Protein AF-A0A3S0ZCV1-F1 (afdb_monomer)

InterPro domains:
  IPR001873 Epithelial sodium channel [PF00858] (162-225)
  IPR001873 Epithelial sodium channel [PR01078] (172-192)
  IPR001873 Epithelial sodium channel [PR01078] (192-206)
  IPR001873 Epithelial sodium channel [PR01078] (206-222)
  IPR001873 Epithelial sodium channel [PTHR11690] (141-230)

pLDDT: mean 82.26, std 10.27, range [42.94, 93.31]

Nearest PDB structures (foldseek):
  6zvs-assembly1_A  TM=5.094E-01  e=7.496E+00  Nostoc punctiforme
  4gnk-assembly3_E  TM=3.387E-01  e=4.598E+00  Homo sapiens

Secondary structure (DSSP, 8-state):
-HHHHHHHHHHHHHHIIIIIHHHHHHHHHHHHHHHHH--S-HHHHHHHHTSHHHHHHHHHHHHHHHHHHHHHHHHHHHHHHHHHHHHHHHHHHHH-HHHHHHHHHTT-GGGSS-HHHHHHHHHHHHHHHHHHT-GGGTTTTHHHHHHHHHHHHHHHHHHHHHHT---HHHHHHH--------SSS------PPPSS-HHHHHHHHHHHHHHHH---HHHHHHHHHHHHHHHHHHHHSPPPP---------

Organism: Elysia chlorotica (NCBI:txid188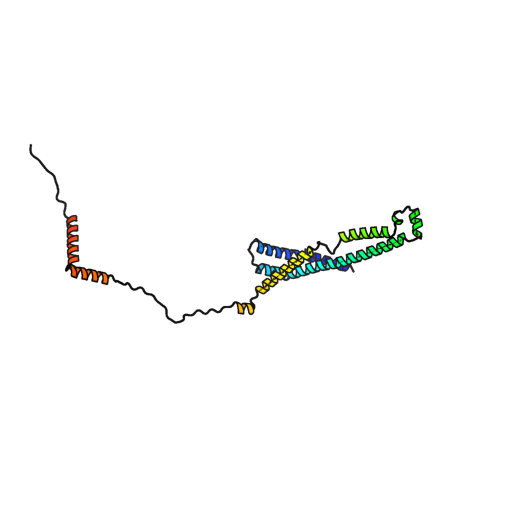477)

Mean predicted aligned error: 16.56 Å

Structure (mmCIF, N/CA/C/O backbone):
data_AF-A0A3S0ZCV1-F1
#
_entry.id   AF-A0A3S0ZCV1-F1
#
loop_
_atom_site.group_PDB
_atom_site.id
_atom_site.type_symbol
_atom_site.label_atom_id
_atom_site.label_alt_id
_atom_site.label_comp_id
_atom_site.label_asym_id
_atom_site.label_entity_id
_atom_site.label_seq_id
_atom_site.pdbx_PDB_ins_code
_atom_site.Cartn_x
_atom_site.Cartn_y
_atom_site.Cartn_z
_atom_site.occupancy
_atom_site.B_iso_or_equiv
_atom_site.auth_seq_id
_atom_site.auth_comp_id
_atom_site.auth_asym_id
_atom_site.auth_atom_id
_atom_site.pdbx_PDB_model_num
ATOM 1 N N . MET A 1 1 ? 14.080 -17.240 -28.396 1.00 43.06 1 MET A N 1
ATOM 2 C CA . MET A 1 1 ? 14.069 -16.995 -26.937 1.00 43.06 1 MET A CA 1
ATOM 3 C C . MET A 1 1 ? 13.115 -15.856 -26.588 1.00 43.06 1 MET A C 1
ATOM 5 O O . MET A 1 1 ? 12.139 -16.128 -25.907 1.00 43.06 1 MET A O 1
ATOM 9 N N . ILE A 1 2 ? 13.302 -14.657 -27.158 1.00 46.12 2 ILE A N 1
ATOM 10 C CA . ILE A 1 2 ? 12.447 -13.469 -26.936 1.00 46.12 2 ILE A CA 1
ATOM 11 C C . ILE A 1 2 ? 10.935 -13.736 -27.130 1.00 46.12 2 ILE A C 1
ATOM 13 O O . ILE A 1 2 ? 10.139 -13.318 -26.294 1.00 46.12 2 ILE A O 1
ATOM 17 N N . SER A 1 3 ? 10.517 -14.475 -28.171 1.00 48.34 3 SER A N 1
ATOM 18 C CA . SER A 1 3 ? 9.088 -14.769 -28.412 1.00 48.34 3 SER A CA 1
ATOM 19 C C . SER A 1 3 ? 8.429 -15.556 -27.273 1.00 48.34 3 SER A C 1
ATOM 21 O O . SER A 1 3 ? 7.394 -15.139 -26.768 1.00 48.34 3 SER A O 1
ATOM 23 N N . LEU A 1 4 ? 9.084 -16.623 -26.797 1.00 46.09 4 LEU A N 1
ATOM 24 C CA . LEU A 1 4 ? 8.593 -17.480 -25.708 1.00 46.09 4 LEU A CA 1
ATOM 25 C C . LEU A 1 4 ? 8.398 -16.711 -24.388 1.00 46.09 4 LEU A C 1
ATOM 27 O O . LEU A 1 4 ? 7.639 -17.128 -23.519 1.00 46.09 4 LEU A O 1
ATOM 31 N N . GLN A 1 5 ? 9.116 -15.597 -24.229 1.00 58.00 5 GLN A N 1
ATOM 32 C CA . GLN A 1 5 ? 9.001 -14.706 -23.080 1.00 58.00 5 GLN A CA 1
ATOM 33 C C . GLN A 1 5 ? 7.902 -13.655 -23.289 1.00 58.00 5 GLN A C 1
ATOM 35 O O . GLN A 1 5 ? 7.235 -13.282 -22.325 1.00 58.00 5 GLN A O 1
ATOM 40 N N . ALA A 1 6 ? 7.665 -13.168 -24.510 1.00 65.19 6 ALA A N 1
ATOM 41 C CA . ALA A 1 6 ? 6.553 -12.252 -24.788 1.00 65.19 6 ALA A CA 1
ATOM 42 C C . ALA A 1 6 ? 5.197 -12.873 -24.400 1.00 65.19 6 ALA A C 1
ATOM 44 O O . ALA A 1 6 ? 4.382 -12.208 -23.758 1.00 65.19 6 ALA A O 1
ATOM 45 N N . ASP A 1 7 ? 5.012 -14.165 -24.682 1.00 73.75 7 ASP A N 1
ATOM 46 C CA . ASP A 1 7 ? 3.797 -14.913 -24.346 1.00 73.75 7 ASP A CA 1
ATOM 47 C C . ASP A 1 7 ? 3.512 -14.949 -22.832 1.00 73.75 7 ASP A C 1
ATOM 49 O O . ASP A 1 7 ? 2.360 -14.793 -22.422 1.00 73.75 7 ASP A O 1
ATOM 53 N N . SER A 1 8 ? 4.540 -15.077 -21.978 1.00 75.62 8 SER A N 1
ATOM 54 C CA . SER A 1 8 ? 4.346 -15.095 -20.517 1.00 75.62 8 SER A CA 1
ATOM 55 C C . SER A 1 8 ? 3.863 -13.745 -19.980 1.00 75.62 8 SER A C 1
ATOM 57 O O . SER A 1 8 ? 2.947 -13.693 -19.164 1.00 75.62 8 SER A O 1
ATOM 59 N N . LEU A 1 9 ? 4.415 -12.644 -20.495 1.00 77.56 9 LEU A N 1
ATOM 60 C CA . LEU A 1 9 ? 4.058 -11.285 -20.078 1.00 77.56 9 LEU A CA 1
ATOM 61 C C . LEU A 1 9 ? 2.654 -10.904 -20.577 1.00 77.56 9 LEU A C 1
ATOM 63 O O . LEU A 1 9 ? 1.894 -10.248 -19.866 1.00 77.56 9 LEU A O 1
ATOM 67 N N . MET A 1 10 ? 2.267 -11.382 -21.763 1.00 80.25 10 MET A N 1
ATOM 68 C CA . MET A 1 10 ? 0.901 -11.252 -22.281 1.00 80.25 10 MET A CA 1
ATOM 69 C C . MET A 1 10 ? -0.109 -12.082 -21.469 1.00 80.25 10 MET A C 1
ATOM 71 O O . MET A 1 10 ? -1.228 -11.618 -21.239 1.00 80.25 10 MET A O 1
ATOM 75 N N . ALA A 1 11 ? 0.280 -13.265 -20.980 1.00 83.12 11 ALA A N 1
ATOM 76 C CA . ALA A 1 11 ? -0.544 -14.062 -20.072 1.00 83.12 11 ALA A CA 1
ATOM 77 C C . ALA A 1 11 ? -0.732 -13.371 -18.707 1.00 83.12 11 ALA A C 1
ATOM 79 O O . ALA A 1 11 ? -1.866 -13.254 -18.235 1.00 83.12 11 ALA A O 1
ATOM 80 N N . GLU A 1 12 ? 0.336 -12.836 -18.102 1.00 80.62 12 GLU A N 1
ATOM 81 C CA . GLU A 1 12 ? 0.247 -12.050 -16.862 1.00 80.62 12 GLU A CA 1
ATOM 82 C C . GLU A 1 12 ? -0.629 -10.801 -17.029 1.00 80.62 12 GLU A C 1
ATOM 84 O O . GLU A 1 12 ? -1.512 -10.554 -16.206 1.00 80.62 12 GLU A O 1
ATOM 89 N N . LEU A 1 13 ? -0.465 -10.057 -18.128 1.00 82.19 13 LEU A N 1
ATOM 90 C CA . LEU A 1 13 ? -1.318 -8.913 -18.461 1.00 82.19 13 LEU A CA 1
ATOM 91 C C . LEU A 1 13 ? -2.797 -9.327 -18.595 1.00 82.19 13 LEU A C 1
ATOM 93 O O . LEU A 1 13 ? -3.693 -8.602 -18.153 1.00 82.19 13 LEU A O 1
ATOM 97 N N . GLY A 1 14 ? -3.060 -10.511 -19.159 1.00 82.38 14 GLY A N 1
ATOM 98 C CA . GLY A 1 14 ? -4.388 -11.119 -19.229 1.00 82.38 14 GLY A CA 1
ATOM 99 C C . GLY A 1 14 ? -4.997 -11.388 -17.848 1.00 82.38 14 GLY A C 1
ATOM 100 O O . GLY A 1 14 ? -6.143 -11.005 -17.600 1.00 82.38 14 GLY A O 1
ATOM 101 N N . HIS A 1 15 ? -4.230 -11.983 -16.930 1.00 80.44 15 HIS A N 1
ATOM 102 C CA . HIS A 1 15 ? -4.641 -12.197 -15.535 1.00 80.44 15 HIS A CA 1
ATOM 103 C C . HIS A 1 15 ? -4.868 -10.882 -14.774 1.00 80.44 15 HIS A C 1
ATOM 105 O O . HIS A 1 15 ? -5.847 -10.755 -14.032 1.00 80.44 15 HIS A O 1
ATOM 111 N N . ILE A 1 16 ? -4.012 -9.878 -14.991 1.00 81.00 16 ILE A N 1
ATOM 112 C CA . ILE A 1 16 ? -4.150 -8.556 -14.366 1.00 81.00 16 ILE A CA 1
ATOM 113 C C . ILE A 1 16 ? -5.454 -7.879 -14.807 1.00 81.00 16 ILE A C 1
ATOM 115 O O . ILE A 1 16 ? -6.218 -7.368 -13.984 1.00 81.00 16 ILE A O 1
ATOM 119 N N . LYS A 1 17 ? -5.746 -7.930 -16.111 1.00 79.94 17 LYS A N 1
ATOM 120 C CA . LYS A 1 17 ? -6.951 -7.337 -16.701 1.00 79.94 17 LYS A CA 1
ATOM 121 C C . LYS A 1 17 ? -8.243 -8.048 -16.284 1.00 79.94 17 LYS A C 1
ATOM 123 O O . LYS A 1 17 ? -9.265 -7.381 -16.147 1.00 79.94 17 LYS A O 1
ATOM 128 N N . SER A 1 18 ? -8.226 -9.373 -16.126 1.00 76.19 18 SER A N 1
ATOM 129 C CA . SER A 1 18 ? -9.443 -10.167 -15.893 1.00 76.19 18 SER A CA 1
ATOM 130 C C . SER A 1 18 ? -9.877 -10.264 -14.428 1.00 76.19 18 SER A C 1
ATOM 132 O O . SER A 1 18 ? -11.062 -10.487 -14.184 1.00 76.19 18 SER A O 1
ATOM 134 N N . GLY A 1 19 ? -8.966 -10.082 -13.462 1.00 73.19 19 GLY A N 1
ATOM 135 C CA . GLY A 1 19 ? -9.285 -10.268 -12.039 1.00 73.19 19 GLY A CA 1
ATOM 136 C C . GLY A 1 19 ? -8.618 -9.296 -11.064 1.00 73.19 19 GLY A C 1
ATOM 137 O O . GLY A 1 19 ? -9.302 -8.746 -10.199 1.00 73.19 19 GLY A O 1
ATOM 138 N N . THR A 1 20 ? -7.309 -9.051 -11.182 1.00 76.56 20 THR A N 1
ATOM 139 C CA . THR A 1 20 ? -6.555 -8.389 -10.095 1.00 76.56 20 THR A CA 1
ATOM 140 C C . THR A 1 20 ? -6.960 -6.923 -9.892 1.00 76.56 20 THR A C 1
ATOM 142 O O . THR A 1 20 ? -7.177 -6.484 -8.760 1.00 76.56 20 THR A O 1
ATOM 145 N N . LEU A 1 21 ? -7.165 -6.176 -10.983 1.00 78.88 21 LEU A N 1
ATOM 146 C CA . LEU A 1 21 ? -7.637 -4.788 -10.927 1.00 78.88 21 LEU A CA 1
ATOM 147 C C . LEU A 1 21 ? -9.042 -4.672 -10.316 1.00 78.88 21 LEU A C 1
ATOM 149 O O . LEU A 1 21 ? -9.322 -3.707 -9.605 1.00 78.88 21 LEU A O 1
ATOM 153 N N . GLY A 1 22 ? -9.910 -5.663 -10.547 1.00 83.50 22 GLY A N 1
ATOM 154 C CA . GLY A 1 22 ? -11.248 -5.718 -9.954 1.00 83.50 22 GLY A CA 1
ATOM 155 C C . GLY A 1 22 ? -11.200 -5.894 -8.436 1.00 83.50 22 GLY A C 1
ATOM 156 O O . GLY A 1 22 ? -11.877 -5.163 -7.713 1.00 83.50 22 GLY A O 1
ATOM 157 N N . ALA A 1 23 ? -10.345 -6.799 -7.952 1.00 82.25 23 ALA A N 1
ATOM 158 C CA . ALA A 1 23 ? -10.158 -7.043 -6.524 1.00 82.25 23 ALA A CA 1
ATOM 159 C C . ALA A 1 23 ? -9.611 -5.796 -5.797 1.00 82.25 23 ALA A C 1
ATOM 161 O O . ALA A 1 23 ? -10.188 -5.364 -4.796 1.00 82.25 23 ALA A O 1
ATOM 162 N N . ILE A 1 24 ? -8.574 -5.142 -6.345 1.00 83.31 24 ILE A N 1
ATOM 163 C CA . ILE A 1 24 ? -8.043 -3.887 -5.779 1.00 83.31 24 ILE A CA 1
ATOM 164 C C . ILE A 1 24 ? -9.106 -2.779 -5.790 1.00 83.31 24 ILE A C 1
ATOM 166 O O . ILE A 1 24 ? -9.285 -2.093 -4.784 1.00 83.31 24 ILE A O 1
ATOM 170 N N . ALA A 1 25 ? -9.841 -2.598 -6.893 1.00 85.75 25 ALA A N 1
ATOM 171 C CA . ALA A 1 25 ? -10.887 -1.577 -6.978 1.00 85.75 25 ALA A CA 1
ATOM 172 C C . ALA A 1 25 ? -11.998 -1.797 -5.934 1.00 85.75 25 ALA A C 1
ATOM 174 O O . ALA A 1 25 ? -12.485 -0.837 -5.329 1.00 85.75 25 ALA A O 1
ATOM 175 N N . GLN A 1 26 ? -12.363 -3.056 -5.674 1.00 85.62 26 GLN A N 1
ATOM 176 C CA . GLN A 1 26 ? -13.344 -3.412 -4.653 1.00 85.62 26 GLN A CA 1
ATOM 177 C C . GLN A 1 26 ? -12.823 -3.100 -3.240 1.00 85.62 26 GLN A C 1
ATOM 179 O O . GLN A 1 26 ? -13.529 -2.436 -2.476 1.00 85.62 26 GLN A O 1
ATOM 184 N N . ALA A 1 27 ? -11.575 -3.459 -2.920 1.00 84.12 27 ALA A N 1
ATOM 185 C CA . ALA A 1 27 ? -10.933 -3.117 -1.648 1.00 84.12 27 ALA A CA 1
ATOM 186 C C . ALA A 1 27 ? -10.841 -1.588 -1.439 1.00 84.12 27 ALA A C 1
ATOM 188 O O . ALA A 1 27 ? -11.288 -1.064 -0.414 1.00 84.12 27 ALA A O 1
ATOM 189 N N . LEU A 1 28 ? -10.381 -0.838 -2.447 1.00 85.12 28 LEU A N 1
ATOM 190 C CA . LEU A 1 28 ? -10.334 0.631 -2.420 1.00 85.12 28 LEU A CA 1
ATOM 191 C C . LEU A 1 28 ? -11.720 1.264 -2.215 1.00 85.12 28 LEU A C 1
ATOM 193 O O . LEU A 1 28 ? -11.839 2.271 -1.513 1.00 85.12 28 LEU A O 1
ATOM 197 N N . SER A 1 29 ? -12.786 0.671 -2.766 1.00 87.12 29 SER A N 1
ATOM 198 C CA . SER A 1 29 ? -14.154 1.149 -2.530 1.00 87.12 29 SER A CA 1
ATOM 199 C C . SER A 1 29 ? -14.558 1.048 -1.051 1.00 87.12 29 SER A C 1
ATOM 201 O O . SER A 1 29 ? -15.195 1.961 -0.524 1.00 87.12 29 SER A O 1
ATOM 203 N N . LEU A 1 30 ? -14.129 -0.006 -0.349 1.00 84.50 30 LEU A N 1
ATOM 204 C CA . LEU A 1 30 ? -14.393 -0.205 1.078 1.00 84.50 30 LEU A CA 1
ATOM 205 C C . LEU A 1 30 ? -13.563 0.749 1.943 1.00 84.50 30 LEU A C 1
ATOM 207 O O . LEU A 1 30 ? -14.114 1.369 2.854 1.00 84.50 30 LEU A O 1
ATOM 211 N N . ALA A 1 31 ? -12.286 0.959 1.608 1.00 84.69 31 ALA A N 1
ATOM 212 C CA . ALA A 1 31 ? -11.456 1.981 2.252 1.00 84.69 31 ALA A CA 1
ATOM 213 C C . ALA A 1 31 ? -12.062 3.387 2.101 1.00 84.69 31 ALA A C 1
ATOM 215 O O . ALA A 1 31 ? -12.143 4.141 3.070 1.00 84.69 31 ALA A O 1
ATOM 216 N N . ARG A 1 32 ? -12.580 3.728 0.913 1.00 87.12 32 ARG A N 1
ATOM 217 C CA . ARG A 1 32 ? -13.276 5.002 0.681 1.00 87.12 32 ARG A CA 1
ATOM 218 C C . ARG A 1 32 ? -14.542 5.129 1.537 1.00 87.12 32 ARG A C 1
ATOM 220 O O . ARG A 1 32 ? -14.794 6.190 2.101 1.00 87.12 32 ARG A O 1
ATOM 227 N N . ARG A 1 33 ? -15.334 4.061 1.675 1.00 85.88 33 ARG A N 1
ATOM 228 C CA . ARG A 1 33 ? -16.527 4.054 2.543 1.00 85.88 33 ARG A CA 1
ATOM 229 C C . ARG A 1 33 ? -16.169 4.216 4.023 1.00 85.88 33 ARG A C 1
ATOM 231 O O . ARG A 1 33 ? -16.866 4.935 4.731 1.00 85.88 33 ARG A O 1
ATOM 238 N N . PHE A 1 34 ? -15.073 3.613 4.480 1.00 85.38 34 PHE A N 1
ATOM 239 C CA . PHE A 1 34 ? -14.533 3.846 5.821 1.00 85.38 34 PHE A CA 1
ATOM 240 C C . PHE A 1 34 ? -14.156 5.321 6.033 1.00 85.38 34 PHE A C 1
ATOM 242 O O . PHE A 1 34 ? -14.691 5.953 6.940 1.00 85.38 34 PHE A O 1
ATOM 249 N N . LEU A 1 35 ? -13.324 5.888 5.151 1.00 84.75 35 LEU A N 1
ATOM 250 C CA . LEU A 1 35 ? -12.803 7.256 5.286 1.00 84.75 35 LEU A CA 1
ATOM 251 C C . LEU A 1 35 ? -13.874 8.355 5.182 1.00 84.75 35 LEU A C 1
ATOM 253 O O . LEU A 1 35 ? -13.775 9.357 5.881 1.00 84.75 35 LEU A O 1
ATOM 257 N N . PHE A 1 36 ? -14.874 8.193 4.307 1.00 86.81 36 PHE A N 1
ATOM 258 C CA . PHE A 1 36 ? -15.817 9.273 3.970 1.00 86.81 36 PHE A CA 1
ATOM 259 C C . PHE A 1 36 ? -17.260 9.056 4.444 1.00 86.81 36 PHE A C 1
ATOM 261 O O . PHE A 1 36 ? -18.043 10.000 4.398 1.00 86.81 36 PHE A O 1
ATOM 268 N N . GLN A 1 37 ? -17.646 7.842 4.854 1.00 81.44 37 GLN A N 1
ATOM 269 C CA . GLN A 1 37 ? -19.030 7.543 5.263 1.00 81.44 37 GLN A CA 1
ATOM 270 C C . GLN A 1 37 ? -19.148 7.040 6.707 1.00 81.44 37 GLN A C 1
ATOM 272 O O . GLN A 1 37 ? -20.259 6.984 7.224 1.00 81.44 37 GLN A O 1
ATOM 277 N N . GLY A 1 38 ? -18.054 6.625 7.358 1.00 79.06 38 GLY A N 1
ATOM 278 C CA . GLY A 1 38 ? -18.071 6.136 8.747 1.00 79.06 38 GLY A CA 1
ATOM 279 C C . GLY A 1 38 ? -18.849 4.828 8.981 1.00 79.06 38 GLY A C 1
ATOM 280 O O . GLY A 1 38 ? -18.912 4.344 10.104 1.00 79.06 38 GLY A O 1
ATOM 281 N N . THR A 1 39 ? -19.425 4.220 7.935 1.00 78.44 39 THR A N 1
ATOM 282 C CA . THR A 1 39 ? -20.286 3.018 8.029 1.00 78.44 39 THR A CA 1
ATOM 283 C C . THR A 1 39 ? -19.541 1.699 8.270 1.00 78.44 39 THR A C 1
ATOM 285 O O . THR A 1 39 ? -20.168 0.645 8.348 1.00 78.44 39 THR A O 1
ATOM 288 N N . LEU A 1 40 ? -18.208 1.727 8.311 1.00 83.88 40 LEU A N 1
ATOM 289 C CA . LEU A 1 40 ? -17.343 0.552 8.427 1.00 83.88 40 LEU A CA 1
ATOM 290 C C . LEU A 1 40 ? -16.332 0.769 9.554 1.00 83.88 40 LEU A C 1
ATOM 292 O O . LEU A 1 40 ? -15.961 1.898 9.857 1.00 83.88 40 LEU A O 1
ATOM 296 N N . SER A 1 41 ? -15.852 -0.321 10.144 1.00 86.19 41 SER A N 1
ATOM 297 C CA . SER A 1 41 ? -14.755 -0.310 11.119 1.00 86.19 41 SER A CA 1
ATOM 298 C C . SER A 1 41 ? -13.394 -0.530 10.445 1.00 86.19 41 SER A C 1
ATOM 300 O O . SER A 1 41 ? -13.315 -1.228 9.430 1.00 86.19 41 SER A O 1
ATOM 302 N N . LYS A 1 42 ? -12.299 -0.021 11.042 1.00 85.25 42 LYS A N 1
ATOM 303 C CA . LYS A 1 42 ? -10.923 -0.286 10.558 1.00 85.25 42 LYS A CA 1
ATOM 304 C C . LYS A 1 42 ? -10.645 -1.794 10.464 1.00 85.25 42 LYS A C 1
ATOM 306 O O . LYS A 1 42 ? -10.021 -2.233 9.507 1.00 85.25 42 LYS A O 1
ATOM 311 N N . ARG A 1 43 ? -11.215 -2.594 11.375 1.00 85.38 43 ARG A N 1
ATOM 312 C CA . ARG A 1 43 ? -11.176 -4.065 11.350 1.00 85.38 43 ARG A CA 1
ATOM 313 C C . ARG A 1 43 ? -11.793 -4.684 10.096 1.00 85.38 43 ARG A C 1
ATOM 315 O O . ARG A 1 43 ? -11.200 -5.588 9.523 1.00 85.38 43 ARG A O 1
ATOM 322 N N . GLN A 1 44 ? -12.960 -4.214 9.654 1.00 86.62 44 GLN A N 1
ATOM 323 C CA . GLN A 1 44 ? -13.586 -4.721 8.424 1.00 86.62 44 GLN A CA 1
ATOM 324 C C . GLN A 1 44 ? -12.764 -4.356 7.183 1.00 86.62 44 GLN A C 1
ATOM 326 O O . GLN A 1 44 ? -12.637 -5.175 6.281 1.00 86.62 44 GLN A O 1
ATOM 331 N N . VAL A 1 45 ? -12.160 -3.162 7.156 1.00 87.75 45 VAL A N 1
ATOM 332 C CA . VAL A 1 45 ? -11.236 -2.770 6.079 1.00 87.75 45 VAL A CA 1
ATOM 333 C C . VAL A 1 45 ? -9.981 -3.646 6.097 1.00 87.75 45 VAL A C 1
ATOM 335 O O . VAL A 1 45 ? -9.625 -4.205 5.065 1.00 87.75 45 VAL A O 1
ATOM 338 N N . ALA A 1 46 ? -9.351 -3.831 7.260 1.00 89.00 46 ALA A N 1
ATOM 339 C CA . ALA A 1 46 ? -8.170 -4.677 7.409 1.00 89.00 46 ALA A CA 1
ATOM 340 C C . ALA A 1 46 ? -8.450 -6.133 7.006 1.00 89.00 46 ALA A C 1
ATOM 342 O O . ALA A 1 46 ? -7.652 -6.732 6.292 1.00 89.00 46 ALA A O 1
ATOM 343 N N . ALA A 1 47 ? -9.599 -6.692 7.396 1.00 88.69 47 ALA A N 1
ATOM 344 C CA . ALA A 1 47 ? -9.996 -8.046 7.017 1.00 88.69 47 ALA A CA 1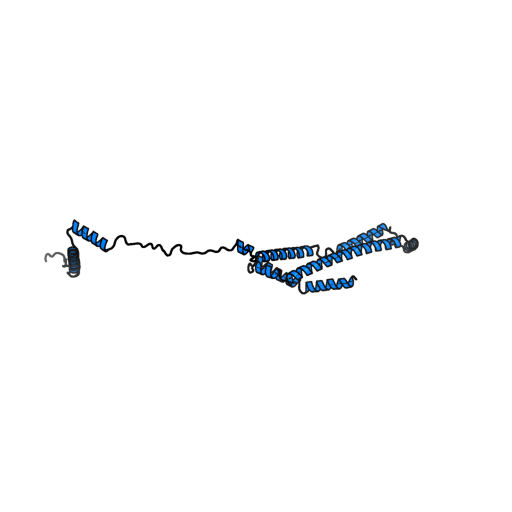
ATOM 345 C C . ALA A 1 47 ? -10.117 -8.232 5.495 1.00 88.69 47 ALA A C 1
ATOM 347 O O . ALA A 1 47 ? -9.732 -9.283 4.994 1.00 88.69 47 ALA A O 1
ATOM 348 N N . GLU A 1 48 ? -10.607 -7.224 4.767 1.00 87.69 48 GLU A N 1
ATOM 349 C CA . GLU A 1 48 ? -10.760 -7.273 3.306 1.00 87.69 48 GLU A CA 1
ATOM 350 C C . GLU A 1 48 ? -9.442 -6.998 2.564 1.00 87.69 48 GLU A C 1
ATOM 352 O O . GLU A 1 48 ? -9.133 -7.683 1.593 1.00 87.69 48 GLU A O 1
ATOM 357 N N . PHE A 1 49 ? -8.615 -6.059 3.035 1.00 87.06 49 PHE A N 1
ATOM 358 C CA . PHE A 1 49 ? -7.291 -5.810 2.443 1.00 87.06 49 PHE A CA 1
ATOM 359 C C . PHE A 1 49 ? -6.313 -6.971 2.659 1.00 87.06 49 PHE A C 1
ATOM 361 O O . PHE A 1 49 ? -5.496 -7.247 1.788 1.00 87.06 49 PHE A O 1
ATOM 368 N N . LEU A 1 50 ? -6.414 -7.680 3.786 1.00 89.25 50 LEU A N 1
ATOM 369 C CA . LEU A 1 50 ? -5.557 -8.824 4.117 1.00 89.25 50 LEU A CA 1
ATOM 370 C C . LEU A 1 50 ? -6.086 -10.165 3.592 1.00 89.25 50 LEU A C 1
ATOM 372 O O . LEU A 1 50 ? -5.657 -11.221 4.065 1.00 89.25 50 LEU A O 1
ATOM 376 N N . ARG A 1 51 ? -7.022 -10.153 2.638 1.00 89.62 51 ARG A N 1
ATOM 377 C CA . ARG A 1 51 ? -7.434 -11.376 1.948 1.00 89.62 51 ARG A CA 1
ATOM 378 C C . ARG A 1 51 ? -6.317 -11.888 1.046 1.00 89.62 51 ARG A C 1
ATOM 380 O O . ARG A 1 51 ? -5.648 -11.125 0.348 1.00 89.62 51 ARG A O 1
ATOM 387 N N . ASP A 1 52 ? -6.190 -13.208 1.002 1.00 87.62 52 ASP A N 1
ATOM 388 C CA . ASP A 1 52 ? -5.256 -13.946 0.152 1.00 87.62 52 ASP A CA 1
ATOM 389 C C . ASP A 1 52 ? -5.223 -13.471 -1.307 1.00 87.62 52 ASP A C 1
ATOM 391 O O . ASP A 1 52 ? -4.155 -13.428 -1.913 1.00 87.62 52 ASP A O 1
ATOM 395 N N . ASP A 1 53 ? -6.379 -13.144 -1.888 1.00 84.88 53 ASP A N 1
ATOM 396 C CA . ASP A 1 53 ? -6.502 -12.714 -3.281 1.00 84.88 53 ASP A CA 1
ATOM 397 C C . ASP A 1 53 ? -5.964 -11.297 -3.518 1.00 84.88 53 ASP A C 1
ATOM 399 O O . ASP A 1 53 ? -5.333 -11.068 -4.551 1.00 84.88 53 ASP A O 1
ATOM 403 N N . ILE A 1 54 ? -6.123 -10.380 -2.556 1.00 85.25 54 ILE A N 1
ATOM 404 C CA . ILE A 1 54 ? -5.530 -9.032 -2.585 1.00 85.25 54 ILE A CA 1
ATOM 405 C C . ILE A 1 54 ? -4.010 -9.097 -2.403 1.00 85.25 54 ILE A C 1
ATOM 407 O O . ILE A 1 54 ? -3.274 -8.479 -3.175 1.00 85.25 54 ILE A O 1
ATOM 411 N N . VAL A 1 55 ? -3.522 -9.891 -1.444 1.00 87.00 55 VAL A N 1
ATOM 412 C CA . VAL A 1 55 ? -2.078 -10.050 -1.194 1.00 87.00 55 VAL A CA 1
ATOM 413 C C . VAL A 1 55 ? -1.382 -10.701 -2.398 1.00 87.00 55 VAL A C 1
ATOM 415 O O . VAL A 1 55 ? -0.372 -10.188 -2.880 1.00 87.00 55 VAL A O 1
ATOM 418 N N . LYS A 1 56 ? -1.957 -11.776 -2.960 1.00 86.81 56 LYS A N 1
ATOM 419 C CA . LYS A 1 56 ? -1.457 -12.405 -4.200 1.00 86.81 56 LYS A CA 1
ATOM 420 C C . LYS A 1 56 ? -1.479 -11.422 -5.371 1.00 86.81 56 LYS A C 1
ATOM 422 O O . LYS A 1 56 ? -0.494 -11.319 -6.093 1.00 86.81 56 LYS A O 1
ATOM 427 N N . THR A 1 57 ? -2.559 -10.655 -5.515 1.00 84.31 57 THR A N 1
ATOM 428 C CA . THR A 1 57 ? -2.709 -9.604 -6.532 1.00 84.31 57 THR A CA 1
ATOM 429 C C . THR A 1 57 ? -1.610 -8.540 -6.452 1.00 84.31 57 THR A C 1
ATOM 431 O O . THR A 1 57 ? -1.035 -8.191 -7.485 1.00 84.31 57 THR A O 1
ATOM 434 N N . GLN A 1 58 ? -1.286 -8.042 -5.253 1.00 86.88 58 GLN A N 1
ATOM 435 C CA . GLN A 1 58 ? -0.205 -7.072 -5.057 1.00 86.88 58 GLN A CA 1
ATOM 436 C C . GLN A 1 58 ? 1.152 -7.661 -5.470 1.00 86.88 58 GLN A C 1
ATOM 438 O O . GLN A 1 58 ? 1.903 -7.004 -6.197 1.00 86.88 58 GLN A O 1
ATOM 443 N N . GLY A 1 59 ? 1.421 -8.917 -5.097 1.00 86.62 59 GLY A N 1
ATOM 444 C CA . GLY A 1 59 ? 2.624 -9.645 -5.501 1.00 86.62 59 GLY A CA 1
ATOM 445 C C . GLY A 1 59 ? 2.728 -9.830 -7.018 1.00 86.62 59 GLY A C 1
ATOM 446 O O . GLY A 1 59 ? 3.748 -9.477 -7.607 1.00 86.62 59 GLY A O 1
ATOM 447 N N . THR A 1 60 ? 1.665 -10.308 -7.675 1.00 86.12 60 THR A N 1
ATOM 448 C CA . THR A 1 60 ? 1.608 -10.461 -9.141 1.00 86.12 60 THR A CA 1
ATOM 449 C C . THR A 1 60 ? 1.854 -9.134 -9.855 1.00 86.12 60 THR A C 1
ATOM 451 O O . THR A 1 60 ? 2.652 -9.083 -10.785 1.00 86.12 60 THR A O 1
ATOM 454 N N . LEU A 1 61 ? 1.227 -8.043 -9.405 1.00 86.50 61 LEU A N 1
ATOM 455 C CA . LEU A 1 61 ? 1.393 -6.731 -10.030 1.00 86.50 61 LEU A CA 1
ATOM 456 C C . LEU A 1 61 ? 2.822 -6.184 -9.868 1.00 86.50 61 LEU A C 1
ATOM 458 O O . LEU A 1 61 ? 3.390 -5.637 -10.814 1.00 86.50 61 LEU A O 1
ATOM 462 N N . LYS A 1 62 ? 3.421 -6.360 -8.683 1.00 87.06 62 LYS A N 1
ATOM 463 C CA . LYS A 1 62 ? 4.814 -5.982 -8.407 1.00 87.06 62 LYS A CA 1
ATOM 464 C C . LYS A 1 62 ? 5.796 -6.784 -9.265 1.00 87.06 62 LYS A C 1
ATOM 466 O O . LYS A 1 62 ? 6.722 -6.198 -9.825 1.00 87.06 62 LYS A O 1
ATOM 471 N N . ASN A 1 63 ? 5.573 -8.091 -9.400 1.00 87.44 63 ASN A N 1
ATOM 472 C CA . ASN A 1 63 ? 6.394 -8.974 -10.228 1.00 87.44 63 ASN A CA 1
ATOM 473 C C . ASN A 1 63 ? 6.299 -8.598 -11.710 1.00 87.44 63 ASN A C 1
ATOM 475 O O . ASN A 1 63 ? 7.337 -8.378 -12.328 1.00 87.44 63 ASN A O 1
ATOM 479 N N . PHE A 1 64 ? 5.085 -8.404 -12.233 1.00 87.19 64 PHE A N 1
ATOM 480 C CA . PHE A 1 64 ? 4.839 -7.971 -13.610 1.00 87.19 64 PHE A CA 1
ATOM 481 C C . PHE A 1 64 ? 5.604 -6.684 -13.956 1.00 87.19 64 PHE A C 1
ATOM 483 O O . PHE A 1 64 ? 6.378 -6.652 -14.913 1.00 87.19 64 PHE A O 1
ATOM 490 N N . PHE A 1 65 ? 5.462 -5.620 -13.153 1.00 85.69 65 PHE A N 1
ATOM 491 C CA . PHE A 1 65 ? 6.181 -4.364 -13.408 1.00 85.69 65 PHE A CA 1
ATOM 492 C C . PHE A 1 65 ? 7.700 -4.497 -13.250 1.00 85.69 65 PHE A C 1
ATOM 494 O O . PHE A 1 65 ? 8.453 -3.806 -13.937 1.00 85.69 65 PHE A O 1
ATOM 501 N N . ASN A 1 66 ? 8.170 -5.380 -12.366 1.00 86.69 66 ASN A N 1
ATOM 502 C CA . ASN A 1 66 ? 9.592 -5.675 -12.254 1.00 86.69 66 ASN A CA 1
ATOM 503 C C . ASN A 1 66 ? 10.121 -6.398 -13.499 1.00 86.69 66 ASN A C 1
ATOM 505 O O . ASN A 1 66 ? 11.137 -5.988 -14.052 1.00 86.69 66 ASN A O 1
ATOM 509 N N . GLU A 1 67 ? 9.408 -7.412 -13.986 1.00 85.94 67 GLU A N 1
ATOM 510 C CA . GLU A 1 67 ? 9.783 -8.172 -15.175 1.00 85.94 67 GLU A CA 1
ATOM 511 C C . GLU A 1 67 ? 9.737 -7.314 -16.449 1.00 85.94 67 GLU A C 1
ATOM 513 O O . GLU A 1 67 ? 10.683 -7.346 -17.240 1.00 85.94 67 GLU A O 1
ATOM 518 N N . VAL A 1 68 ? 8.711 -6.469 -16.610 1.00 85.94 68 VAL A N 1
ATOM 519 C CA . VAL A 1 68 ? 8.651 -5.431 -17.655 1.00 85.94 68 VAL A CA 1
ATOM 520 C C . VAL A 1 68 ? 9.911 -4.560 -17.632 1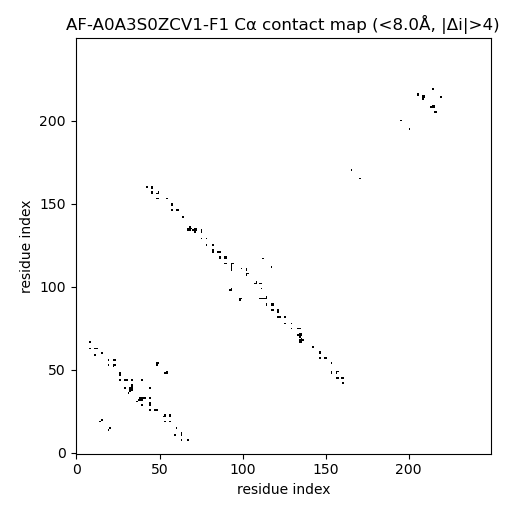.00 85.94 68 VAL A C 1
ATOM 522 O O . VAL A 1 68 ? 10.530 -4.355 -18.676 1.00 85.94 68 VAL A O 1
ATOM 525 N N . ARG A 1 69 ? 10.340 -4.093 -16.451 1.00 85.69 69 ARG A N 1
ATOM 526 C CA . ARG A 1 69 ? 11.533 -3.245 -16.306 1.00 85.69 69 ARG A CA 1
ATOM 527 C C . ARG A 1 69 ? 12.821 -4.000 -16.626 1.00 85.69 69 ARG A C 1
ATOM 529 O O . ARG A 1 69 ? 13.631 -3.490 -17.394 1.00 85.69 69 ARG A O 1
ATOM 536 N N . THR A 1 70 ? 13.005 -5.211 -16.098 1.00 86.94 70 THR A N 1
ATOM 537 C CA . THR A 1 70 ? 14.171 -6.068 -16.383 1.00 86.94 70 THR A CA 1
ATOM 538 C C . THR A 1 70 ? 14.298 -6.365 -17.877 1.00 86.94 70 THR A C 1
ATOM 540 O O . THR A 1 70 ? 15.387 -6.257 -18.435 1.00 86.94 70 THR A O 1
ATOM 543 N N . ARG A 1 71 ? 13.187 -6.663 -18.557 1.00 84.25 71 ARG A N 1
ATOM 544 C CA . ARG A 1 71 ? 13.159 -6.842 -20.016 1.00 84.25 71 ARG A CA 1
ATOM 545 C C . ARG A 1 71 ? 13.415 -5.531 -20.759 1.00 84.25 71 ARG A C 1
ATOM 547 O O . ARG A 1 71 ? 14.110 -5.538 -21.767 1.00 84.25 71 ARG A O 1
ATOM 554 N N . GLY A 1 72 ? 12.915 -4.409 -20.243 1.00 86.38 72 GLY A N 1
ATOM 555 C CA . GLY A 1 72 ? 13.204 -3.077 -20.768 1.00 86.38 72 GLY A CA 1
ATOM 556 C C . GLY A 1 72 ? 14.690 -2.716 -20.722 1.00 86.38 72 GLY A C 1
ATOM 557 O O . GLY A 1 72 ? 15.173 -2.077 -21.650 1.00 86.38 72 GLY A O 1
ATOM 558 N N . HIS A 1 73 ? 15.432 -3.170 -19.705 1.00 86.56 73 HIS A N 1
ATOM 559 C CA . HIS A 1 73 ? 16.897 -3.076 -19.696 1.00 86.56 73 HIS A CA 1
ATOM 560 C C . HIS A 1 73 ? 17.526 -3.908 -20.820 1.00 86.56 73 HIS A C 1
ATOM 562 O O . HIS A 1 73 ? 18.277 -3.350 -21.609 1.00 86.56 73 HIS A O 1
ATOM 568 N N . ALA A 1 74 ? 17.152 -5.184 -20.966 1.00 86.12 74 ALA A N 1
ATOM 569 C CA . ALA A 1 74 ? 17.688 -6.033 -22.033 1.00 86.12 74 ALA A CA 1
ATOM 570 C C . ALA A 1 74 ? 17.442 -5.445 -23.439 1.00 86.12 74 ALA A C 1
ATOM 572 O O . ALA A 1 74 ? 18.373 -5.333 -24.225 1.00 86.12 74 ALA A O 1
ATOM 573 N N . VAL A 1 75 ? 16.223 -4.971 -23.729 1.00 85.94 75 VAL A N 1
ATOM 574 C CA . VAL A 1 75 ? 15.899 -4.319 -25.016 1.00 85.94 75 VAL A CA 1
ATOM 575 C C . VAL A 1 75 ? 16.687 -3.018 -25.216 1.00 85.94 75 VAL A C 1
ATOM 577 O O . VAL A 1 75 ? 17.095 -2.711 -26.334 1.00 85.94 75 VAL A O 1
ATOM 580 N N . TYR A 1 76 ? 16.915 -2.245 -24.150 1.00 87.19 76 TYR A N 1
ATOM 581 C CA . TYR A 1 76 ? 17.714 -1.019 -24.206 1.00 87.19 76 TYR A CA 1
ATOM 582 C C . TYR A 1 76 ? 19.193 -1.313 -24.513 1.00 87.19 76 TYR A C 1
ATOM 584 O O . TYR A 1 76 ? 19.800 -0.603 -25.318 1.00 87.19 76 TYR A O 1
ATOM 592 N N . ASP A 1 77 ? 19.749 -2.366 -23.912 1.00 87.94 77 ASP A N 1
ATOM 593 C CA . ASP A 1 77 ? 21.137 -2.794 -24.098 1.00 87.94 77 ASP A CA 1
ATOM 594 C C . ASP A 1 77 ? 21.345 -3.444 -25.484 1.00 87.94 77 ASP A C 1
ATOM 596 O O . ASP A 1 77 ? 22.323 -3.138 -26.169 1.00 87.94 77 ASP A O 1
ATOM 600 N N . ASP A 1 78 ? 20.389 -4.251 -25.959 1.00 87.81 78 ASP A N 1
ATOM 601 C CA . ASP A 1 78 ? 20.359 -4.779 -27.332 1.00 87.81 78 ASP A CA 1
ATOM 602 C C . ASP A 1 78 ? 20.325 -3.635 -28.366 1.00 87.81 78 ASP A C 1
ATOM 604 O O . ASP A 1 78 ? 21.015 -3.684 -29.386 1.00 87.81 78 ASP A O 1
ATOM 608 N N . TRP A 1 79 ? 19.574 -2.557 -28.099 1.00 86.38 79 TRP A N 1
ATOM 609 C CA . TRP A 1 79 ? 19.521 -1.389 -28.988 1.00 86.38 79 TRP A CA 1
ATOM 610 C C . TRP A 1 79 ? 20.858 -0.638 -29.065 1.00 86.38 79 TRP A C 1
ATOM 612 O O . TRP A 1 79 ? 21.184 -0.085 -30.114 1.00 86.38 79 TRP A O 1
ATOM 622 N N . ILE A 1 80 ? 21.652 -0.627 -27.987 1.00 89.00 80 ILE A N 1
ATOM 623 C CA . ILE A 1 80 ? 23.021 -0.083 -28.007 1.00 89.00 80 ILE A CA 1
ATOM 624 C C . ILE A 1 80 ? 23.927 -0.950 -28.890 1.00 89.00 80 ILE A C 1
ATOM 626 O O . ILE A 1 80 ? 24.662 -0.412 -29.713 1.00 89.00 80 ILE A O 1
ATOM 630 N N . GLN A 1 81 ? 23.831 -2.279 -28.799 1.00 91.00 81 GLN A N 1
ATOM 631 C CA . GLN A 1 81 ? 24.606 -3.175 -29.670 1.00 91.00 81 GLN A CA 1
ATOM 632 C C . GLN A 1 81 ? 24.233 -2.997 -31.151 1.00 91.00 81 GLN A C 1
ATOM 634 O O . GLN A 1 81 ? 25.106 -3.012 -32.018 1.00 91.00 81 GLN A O 1
ATOM 639 N N . VAL A 1 82 ? 22.949 -2.771 -31.456 1.00 89.94 82 VAL A N 1
ATOM 640 C CA . VAL A 1 82 ? 22.487 -2.443 -32.817 1.00 89.94 82 VAL A CA 1
ATOM 641 C C . VAL A 1 82 ? 23.001 -1.073 -33.280 1.00 89.94 82 VAL A C 1
ATOM 643 O O . VAL A 1 82 ? 23.397 -0.946 -34.436 1.00 89.94 82 VAL A O 1
ATOM 646 N N . GLU A 1 83 ? 23.042 -0.063 -32.403 1.00 91.88 83 GLU A N 1
ATOM 647 C CA . GLU A 1 83 ? 23.637 1.257 -32.677 1.00 91.88 83 GLU A CA 1
ATOM 648 C C . GLU A 1 83 ? 25.130 1.125 -33.038 1.00 91.88 83 GLU A C 1
ATOM 650 O O . GLU A 1 83 ? 25.562 1.636 -34.072 1.00 91.88 83 GLU A O 1
ATOM 655 N N . GLU A 1 84 ? 25.907 0.376 -32.251 1.00 92.31 84 GLU A N 1
ATOM 656 C CA . GLU A 1 84 ? 27.333 0.120 -32.504 1.00 92.31 84 GLU A CA 1
ATOM 657 C C . GLU A 1 84 ? 27.571 -0.681 -33.793 1.00 92.31 84 GLU A C 1
ATOM 659 O O . GLU A 1 84 ? 28.408 -0.296 -34.615 1.00 92.31 84 GLU A O 1
ATOM 664 N N . ALA A 1 85 ? 26.803 -1.752 -34.020 1.00 93.31 85 ALA A N 1
ATOM 665 C CA . ALA A 1 85 ? 26.903 -2.569 -35.228 1.00 93.31 85 ALA A CA 1
ATOM 666 C C . ALA A 1 85 ? 26.521 -1.784 -36.494 1.00 93.31 85 ALA A C 1
ATOM 668 O O . ALA A 1 85 ? 27.195 -1.900 -37.519 1.00 93.31 85 ALA A O 1
ATOM 669 N N . ALA A 1 86 ? 25.479 -0.948 -36.430 1.00 91.88 86 ALA A N 1
ATOM 670 C CA . ALA A 1 86 ? 25.094 -0.079 -37.536 1.00 91.88 86 ALA A CA 1
ATOM 671 C C . ALA A 1 86 ? 26.208 0.921 -37.870 1.00 91.88 86 ALA A C 1
ATOM 673 O O . ALA A 1 86 ? 26.546 1.078 -39.042 1.00 91.88 86 ALA A O 1
ATOM 674 N N . ILE A 1 87 ? 26.815 1.554 -36.860 1.00 92.88 87 ILE A N 1
ATOM 675 C CA . ILE A 1 87 ? 27.957 2.457 -37.058 1.00 92.88 87 ILE A CA 1
ATOM 676 C C . ILE A 1 87 ? 29.115 1.715 -37.729 1.00 92.88 87 ILE A C 1
ATOM 678 O O . ILE A 1 87 ? 29.616 2.203 -38.735 1.00 92.88 87 ILE A O 1
ATOM 682 N N . ALA A 1 88 ? 29.492 0.529 -37.243 1.00 92.31 88 ALA A N 1
ATOM 683 C CA . ALA A 1 88 ? 30.574 -0.258 -37.835 1.00 92.31 88 ALA A CA 1
ATOM 684 C C . ALA A 1 88 ? 30.316 -0.593 -39.318 1.00 92.31 88 ALA A C 1
ATOM 686 O O . ALA A 1 88 ? 31.191 -0.376 -40.155 1.00 92.31 88 ALA A O 1
ATOM 687 N N . ILE A 1 89 ? 29.103 -1.041 -39.664 1.00 90.38 89 ILE A N 1
ATOM 688 C CA . ILE A 1 89 ? 28.709 -1.340 -41.053 1.00 90.38 89 ILE A CA 1
ATOM 689 C C . ILE A 1 89 ? 28.786 -0.084 -41.936 1.00 90.38 89 ILE A C 1
ATOM 691 O O . ILE A 1 89 ? 29.306 -0.148 -43.050 1.00 90.38 89 ILE A O 1
ATOM 695 N N . TRP A 1 90 ? 28.294 1.061 -41.452 1.00 87.88 90 TRP A N 1
ATOM 696 C CA . TRP A 1 90 ? 28.341 2.319 -42.204 1.00 87.88 90 TRP A CA 1
ATOM 697 C C . TRP A 1 90 ? 29.763 2.870 -42.351 1.00 87.88 90 TRP A C 1
ATOM 699 O O . TRP A 1 90 ? 30.093 3.361 -43.426 1.00 87.88 90 TRP A O 1
ATOM 709 N N . THR A 1 91 ? 30.615 2.746 -41.331 1.00 89.31 91 THR A N 1
ATOM 710 C CA . THR A 1 91 ? 32.043 3.083 -41.416 1.00 89.31 91 THR A CA 1
ATOM 711 C C . THR A 1 91 ? 32.734 2.236 -42.483 1.00 89.31 91 THR A C 1
ATOM 713 O O . THR A 1 91 ? 33.329 2.801 -43.395 1.00 89.31 91 THR A O 1
ATOM 716 N N . MET A 1 92 ? 32.565 0.907 -42.458 1.00 86.69 92 MET A N 1
ATOM 717 C CA . MET A 1 92 ? 33.135 0.014 -43.478 1.00 86.69 92 MET A CA 1
ATOM 718 C C . MET A 1 92 ? 32.657 0.371 -44.895 1.00 86.69 92 MET A C 1
ATOM 720 O O . MET A 1 92 ? 33.458 0.403 -45.822 1.00 86.69 92 MET A O 1
ATOM 724 N N . ALA A 1 93 ? 31.369 0.686 -45.071 1.00 84.56 93 ALA A N 1
ATOM 725 C CA . ALA A 1 93 ? 30.815 1.061 -46.374 1.00 84.56 93 ALA A CA 1
ATOM 726 C C . ALA A 1 93 ? 31.315 2.424 -46.900 1.00 84.56 93 ALA A C 1
ATOM 728 O O . ALA A 1 93 ? 31.342 2.632 -48.110 1.00 84.56 93 ALA A O 1
ATOM 729 N N . ILE A 1 94 ? 31.701 3.347 -46.011 1.00 83.12 94 ILE A N 1
ATOM 730 C CA . ILE A 1 94 ? 32.263 4.660 -46.369 1.00 83.12 94 ILE A CA 1
ATOM 731 C C . ILE A 1 94 ? 33.775 4.561 -46.630 1.00 83.12 94 ILE A C 1
ATOM 733 O O . ILE A 1 94 ? 34.280 5.208 -47.544 1.00 83.12 94 ILE A O 1
ATOM 737 N N . GLU A 1 95 ? 34.506 3.755 -45.860 1.00 83.44 95 GLU A N 1
ATOM 738 C CA . GLU A 1 95 ? 35.968 3.625 -45.967 1.00 83.44 95 GLU A CA 1
ATOM 739 C C . GLU A 1 95 ? 36.428 2.707 -47.120 1.00 83.44 95 GLU A C 1
ATOM 741 O O . GLU A 1 95 ? 37.595 2.744 -47.506 1.00 83.44 95 GLU A O 1
ATOM 746 N N . GLU A 1 96 ? 35.525 1.917 -47.710 1.00 83.62 96 GLU A N 1
ATOM 747 C CA . GLU A 1 96 ? 35.811 1.005 -48.825 1.00 83.62 96 GLU A CA 1
ATOM 748 C C . GLU A 1 96 ? 36.225 1.751 -50.115 1.00 83.62 96 GLU A C 1
ATOM 750 O O . GLU A 1 96 ? 35.398 2.288 -50.861 1.00 83.62 96 GLU A O 1
ATOM 755 N N . GLU A 1 97 ? 37.527 1.725 -50.417 1.00 74.38 97 GLU A N 1
ATOM 756 C CA . GLU A 1 97 ? 38.163 2.409 -51.556 1.00 74.38 97 GLU A CA 1
ATOM 757 C C . GLU A 1 97 ? 37.497 2.082 -52.907 1.00 74.38 97 GLU A C 1
ATOM 759 O O . GLU A 1 97 ? 37.285 2.968 -53.742 1.00 74.38 97 GLU A O 1
ATOM 764 N N . ASN A 1 98 ? 37.086 0.825 -53.107 1.00 77.19 98 ASN A N 1
ATOM 765 C CA . ASN A 1 98 ? 36.451 0.372 -54.347 1.00 77.19 98 ASN A CA 1
ATOM 766 C C . ASN A 1 98 ? 35.095 1.054 -54.612 1.00 77.19 98 ASN A C 1
ATOM 768 O O . ASN A 1 98 ? 34.729 1.279 -55.769 1.00 77.19 98 ASN A O 1
ATOM 772 N N . LEU A 1 99 ? 34.350 1.407 -53.559 1.00 76.12 99 LEU A N 1
ATOM 773 C CA . LEU A 1 99 ? 33.013 1.998 -53.668 1.00 76.12 99 LEU A CA 1
ATOM 774 C C . LEU A 1 99 ? 33.046 3.520 -53.872 1.00 76.12 99 LEU A C 1
ATOM 776 O O . LEU A 1 99 ? 32.121 4.074 -54.469 1.00 76.12 99 LEU A O 1
ATOM 780 N N . GLN A 1 100 ? 34.129 4.197 -53.480 1.00 73.25 100 GLN A N 1
ATOM 781 C CA . GLN A 1 100 ? 34.275 5.653 -53.622 1.00 73.25 100 GLN A CA 1
ATOM 782 C C . GLN A 1 100 ? 34.159 6.136 -55.077 1.00 73.25 100 GLN A C 1
ATOM 784 O O . GLN A 1 100 ? 33.479 7.127 -55.361 1.00 73.25 100 GLN A O 1
ATOM 789 N N . THR A 1 101 ? 34.750 5.402 -56.025 1.00 76.00 101 THR A N 1
ATOM 790 C CA . THR A 1 101 ? 34.648 5.725 -57.462 1.00 76.00 101 THR A CA 1
ATOM 791 C C . THR A 1 101 ? 33.207 5.623 -57.980 1.00 76.00 101 THR A C 1
ATOM 793 O O . THR A 1 101 ? 32.758 6.471 -58.754 1.00 76.00 101 THR A O 1
ATOM 796 N N . TYR A 1 102 ? 32.450 4.633 -57.496 1.00 78.25 102 TYR A N 1
ATOM 797 C CA . TYR A 1 102 ? 31.038 4.438 -57.817 1.00 78.25 102 TYR A CA 1
ATOM 798 C C . TYR A 1 102 ? 30.150 5.526 -57.194 1.00 78.25 102 TYR A C 1
ATOM 800 O O . TYR A 1 102 ? 29.303 6.093 -57.886 1.00 78.25 102 TYR A O 1
ATOM 808 N N . TYR A 1 103 ? 30.366 5.883 -55.922 1.00 79.56 103 TYR A N 1
ATOM 809 C CA . TYR A 1 103 ? 29.610 6.946 -55.248 1.00 79.56 103 TYR A CA 1
ATOM 810 C C . TYR A 1 103 ? 29.795 8.313 -55.914 1.00 79.56 103 TYR A C 1
ATOM 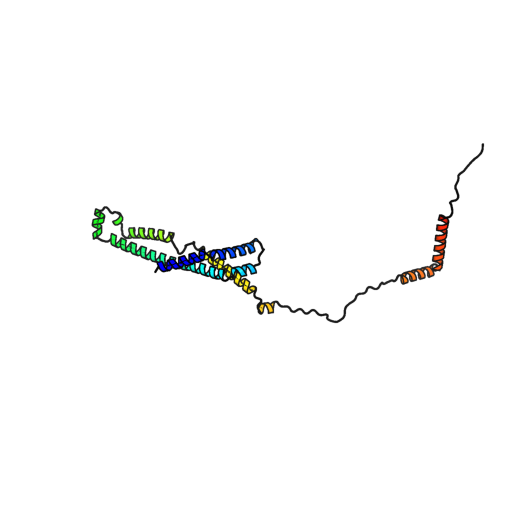812 O O . TYR A 1 103 ? 28.822 9.058 -56.064 1.00 79.56 103 TYR A O 1
ATOM 820 N N . ALA A 1 104 ? 31.015 8.622 -56.369 1.00 77.25 104 ALA A N 1
ATOM 821 C CA . ALA A 1 104 ? 31.294 9.816 -57.160 1.00 77.25 104 ALA A CA 1
ATOM 822 C C . ALA A 1 104 ? 30.559 9.800 -58.514 1.00 77.25 104 ALA A C 1
ATOM 824 O O . ALA A 1 104 ? 29.946 10.800 -58.886 1.00 77.25 104 ALA A O 1
ATOM 825 N N . ALA A 1 105 ? 30.553 8.665 -59.223 1.00 79.56 105 ALA A N 1
ATOM 826 C CA . ALA A 1 105 ? 29.871 8.527 -60.513 1.00 79.56 105 ALA A CA 1
ATOM 827 C C . ALA A 1 105 ? 28.332 8.611 -60.408 1.00 79.56 105 ALA A C 1
ATOM 829 O O . ALA A 1 105 ? 27.682 9.157 -61.296 1.00 79.56 105 ALA A O 1
ATOM 830 N N . MET A 1 106 ? 27.750 8.106 -59.315 1.00 82.06 106 MET A N 1
ATOM 831 C CA . MET A 1 106 ? 26.307 8.159 -59.023 1.00 82.06 106 MET A CA 1
ATOM 832 C C . MET A 1 106 ? 25.846 9.464 -58.346 1.00 82.06 106 MET A C 1
ATOM 834 O O . MET A 1 106 ? 24.665 9.595 -58.023 1.00 82.06 106 MET A O 1
ATOM 838 N N . ASN A 1 107 ? 26.742 10.435 -58.120 1.00 81.25 107 ASN A N 1
ATOM 839 C CA . ASN A 1 107 ? 26.448 11.698 -57.425 1.00 81.25 107 ASN A CA 1
ATOM 840 C C . ASN A 1 107 ? 25.844 11.497 -56.009 1.00 81.25 107 ASN A C 1
ATOM 842 O O . ASN A 1 107 ? 24.992 12.262 -55.551 1.00 81.25 107 ASN A O 1
ATOM 846 N N . MET A 1 108 ? 26.265 10.437 -55.304 1.00 73.62 108 MET A N 1
ATOM 847 C CA . MET A 1 108 ? 25.744 10.055 -53.984 1.00 73.62 108 MET A CA 1
ATOM 848 C C . MET A 1 108 ? 26.445 10.829 -52.861 1.00 73.62 108 MET A C 1
ATOM 850 O O . MET A 1 108 ? 27.208 10.271 -52.076 1.00 73.62 108 MET A O 1
ATOM 854 N N . THR A 1 109 ? 26.147 12.124 -52.745 1.00 70.44 109 THR A N 1
ATOM 855 C CA . THR A 1 109 ? 26.744 13.035 -51.744 1.00 70.44 109 THR A CA 1
ATOM 856 C C . THR A 1 109 ? 26.622 12.551 -50.291 1.00 70.44 109 THR A C 1
ATOM 858 O O . THR A 1 109 ? 27.494 12.822 -49.473 1.00 70.44 109 THR A O 1
ATOM 861 N N . HIS A 1 110 ? 25.586 11.775 -49.958 1.00 64.06 110 HIS A N 1
ATOM 862 C CA . HIS A 1 110 ? 25.392 11.197 -48.622 1.00 64.06 110 HIS A CA 1
ATOM 863 C C . HIS A 1 110 ? 26.329 10.015 -48.292 1.00 64.06 110 HIS A C 1
ATOM 865 O O . HIS A 1 110 ? 26.422 9.641 -47.125 1.00 64.06 110 HIS A O 1
ATOM 871 N N . MET A 1 111 ? 27.007 9.438 -49.292 1.00 66.19 111 MET A N 1
ATOM 872 C CA . MET A 1 111 ? 28.077 8.438 -49.127 1.00 66.19 111 MET A CA 1
ATOM 873 C C . MET A 1 111 ? 29.478 9.077 -49.090 1.00 66.19 111 MET A C 1
ATOM 875 O O . MET A 1 111 ? 30.466 8.391 -48.860 1.00 66.19 111 MET A O 1
ATOM 879 N N . GLN A 1 112 ? 29.566 10.395 -49.307 1.00 63.16 112 GLN A N 1
ATOM 880 C CA . GLN A 1 112 ? 30.804 11.186 -49.248 1.00 63.16 112 GLN A CA 1
ATOM 881 C C . GLN A 1 112 ? 30.973 11.910 -47.895 1.00 63.16 112 GLN A C 1
ATOM 883 O O . GLN A 1 112 ? 31.887 12.716 -47.724 1.00 63.16 112 GLN A O 1
ATOM 888 N N . ALA A 1 113 ? 30.078 11.659 -46.934 1.00 70.19 113 ALA A N 1
ATOM 889 C CA . ALA A 1 113 ? 30.189 12.161 -45.567 1.00 70.19 113 ALA A CA 1
ATOM 890 C C . ALA A 1 113 ? 31.277 11.399 -44.792 1.00 70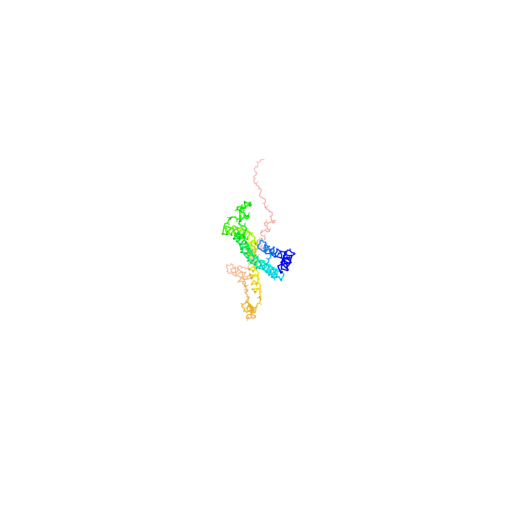.19 113 ALA A C 1
ATOM 892 O O . ALA A 1 113 ? 31.500 10.217 -45.045 1.00 70.19 113 ALA A O 1
ATOM 893 N N . THR A 1 114 ? 31.926 12.041 -43.813 1.00 82.75 114 THR A N 1
ATOM 894 C CA . THR A 1 114 ? 32.927 11.338 -42.992 1.00 82.75 114 THR A CA 1
ATOM 895 C C . THR A 1 114 ? 32.260 10.287 -42.090 1.00 82.75 114 THR A C 1
ATOM 897 O O . THR A 1 114 ? 31.112 10.498 -41.661 1.00 82.75 114 THR A O 1
ATOM 900 N N . PRO A 1 115 ? 32.957 9.185 -41.746 1.00 84.38 115 PRO A N 1
ATOM 901 C CA . PRO A 1 115 ? 32.435 8.165 -40.838 1.00 84.38 115 PRO A CA 1
ATOM 902 C C . PRO A 1 115 ? 31.929 8.742 -39.509 1.00 84.38 115 PRO A C 1
ATOM 904 O O . PRO A 1 115 ? 30.878 8.338 -39.021 1.00 84.38 115 PRO A O 1
ATOM 907 N N . GLU A 1 116 ? 32.600 9.754 -38.950 1.00 87.19 116 GLU A N 1
ATOM 908 C CA . GLU A 1 116 ? 32.208 10.408 -37.693 1.00 87.19 116 GLU A CA 1
ATOM 909 C C . GLU A 1 116 ? 30.923 11.228 -37.828 1.00 87.19 116 GLU A C 1
ATOM 911 O O . GLU A 1 116 ? 30.155 11.326 -36.867 1.00 87.19 116 GLU A O 1
ATOM 916 N N . SER A 1 117 ? 30.680 11.832 -38.998 1.00 88.00 117 SER A N 1
ATOM 917 C CA . SER A 1 117 ? 29.419 12.523 -39.270 1.00 88.00 117 SER A CA 1
ATOM 918 C C . SER A 1 117 ? 28.280 11.513 -39.337 1.00 88.00 117 SER A C 1
ATOM 920 O O . SER A 1 117 ? 27.286 11.665 -38.632 1.00 88.00 117 SER A O 1
ATOM 922 N N . LYS A 1 118 ? 28.459 10.432 -40.108 1.00 87.31 118 LYS A N 1
ATOM 923 C CA . LYS A 1 118 ? 27.433 9.394 -40.253 1.00 87.31 118 LYS A CA 1
ATOM 924 C C . LYS A 1 118 ? 27.151 8.682 -38.930 1.00 87.31 118 LYS A C 1
ATOM 926 O O . LYS A 1 118 ? 25.993 8.444 -38.593 1.00 87.31 118 LYS A O 1
ATOM 931 N N . ALA A 1 119 ? 28.195 8.397 -38.153 1.00 90.19 119 ALA A N 1
ATOM 932 C CA . ALA A 1 119 ? 28.071 7.825 -36.823 1.00 90.19 119 ALA A CA 1
ATOM 933 C C . ALA A 1 119 ? 27.259 8.735 -35.893 1.00 90.19 119 ALA A C 1
ATOM 935 O O . ALA A 1 119 ? 26.387 8.245 -35.182 1.00 90.19 119 ALA A O 1
ATOM 936 N N . ARG A 1 120 ? 27.496 10.054 -35.916 1.00 91.12 120 ARG A N 1
ATOM 937 C CA . ARG A 1 120 ? 26.741 11.024 -35.107 1.00 91.12 120 ARG A CA 1
ATOM 938 C C . ARG A 1 120 ? 25.247 10.993 -35.427 1.00 91.12 120 ARG A C 1
ATOM 940 O O . ARG A 1 120 ? 24.457 10.881 -34.494 1.00 91.12 120 ARG A O 1
ATOM 947 N N . ASP A 1 121 ? 24.887 11.017 -36.710 1.00 90.56 121 ASP A N 1
ATOM 948 C CA . ASP A 1 121 ? 23.490 10.963 -37.159 1.00 90.56 121 ASP A CA 1
ATOM 949 C C . ASP A 1 121 ? 22.797 9.676 -36.675 1.00 90.56 121 ASP A C 1
ATOM 951 O O . ASP A 1 121 ? 21.672 9.715 -36.175 1.00 90.56 121 ASP A O 1
ATOM 955 N N . ILE A 1 122 ? 23.493 8.532 -36.772 1.00 90.31 122 ILE A N 1
ATOM 956 C CA . ILE A 1 122 ? 22.998 7.232 -36.292 1.00 90.31 122 ILE A CA 1
ATOM 957 C C . ILE A 1 122 ? 22.788 7.262 -34.776 1.00 90.31 122 ILE A C 1
ATOM 959 O O . ILE A 1 122 ? 21.704 6.908 -34.319 1.00 90.31 122 ILE A O 1
ATOM 963 N N . ARG A 1 123 ? 23.773 7.728 -33.990 1.00 92.75 123 ARG A N 1
ATOM 964 C CA . ARG A 1 123 ? 23.639 7.829 -32.524 1.00 92.75 123 ARG A CA 1
ATOM 965 C C . ARG A 1 123 ? 22.494 8.745 -32.117 1.00 92.75 123 ARG A C 1
ATOM 967 O O . ARG A 1 123 ? 21.759 8.425 -31.190 1.00 92.75 123 ARG A O 1
ATOM 974 N N . GLU A 1 124 ? 22.330 9.882 -32.788 1.00 92.81 124 GLU A N 1
ATOM 975 C CA . GLU A 1 124 ? 21.270 10.837 -32.472 1.00 92.81 124 GLU A CA 1
ATOM 976 C C . GLU A 1 124 ? 19.881 10.257 -32.771 1.00 92.81 124 GLU A C 1
ATOM 978 O O . GLU A 1 124 ? 19.011 10.285 -31.898 1.00 92.81 124 GLU A O 1
ATOM 983 N N . TRP A 1 125 ? 19.692 9.631 -33.936 1.00 89.44 125 TRP A N 1
ATOM 984 C CA . TRP A 1 125 ? 18.440 8.954 -34.280 1.00 89.44 125 TRP A CA 1
ATOM 985 C C . TRP A 1 125 ? 18.145 7.744 -33.375 1.00 89.44 125 TRP A C 1
ATOM 987 O O . TRP A 1 125 ? 17.021 7.604 -32.879 1.00 89.44 125 TRP A O 1
ATOM 997 N N . CYS A 1 126 ? 19.145 6.895 -33.105 1.00 88.88 126 CYS A N 1
ATOM 998 C CA . CYS A 1 126 ? 19.018 5.750 -32.202 1.00 88.88 126 CYS A CA 1
ATOM 999 C C . CYS A 1 126 ? 18.655 6.203 -30.786 1.00 88.88 126 CYS A C 1
ATOM 1001 O O . CYS A 1 126 ? 17.748 5.631 -30.186 1.00 88.88 126 CYS A O 1
ATOM 1003 N N . ARG A 1 127 ? 19.304 7.255 -30.273 1.00 90.00 127 ARG A N 1
ATOM 1004 C CA . ARG A 1 127 ? 19.021 7.833 -28.956 1.00 90.00 127 ARG A CA 1
ATOM 1005 C C . ARG A 1 127 ? 17.613 8.408 -28.871 1.00 90.00 127 ARG A C 1
ATOM 1007 O O . ARG A 1 127 ? 16.889 8.042 -27.955 1.00 90.00 127 ARG A O 1
ATOM 1014 N N . GLN A 1 128 ? 17.203 9.249 -29.823 1.00 89.75 128 GLN A N 1
ATOM 1015 C CA . GLN A 1 128 ? 15.847 9.812 -29.841 1.00 89.75 128 GLN A CA 1
ATOM 1016 C C . GLN A 1 128 ? 14.784 8.704 -29.890 1.00 89.75 128 GLN A C 1
ATOM 1018 O O . GLN A 1 128 ? 13.826 8.737 -29.120 1.00 89.75 128 GLN A O 1
ATOM 1023 N N . SER A 1 129 ? 14.983 7.692 -30.739 1.00 86.56 129 SER A N 1
ATOM 1024 C CA . SER A 1 129 ? 14.054 6.565 -30.879 1.00 86.56 129 SER A CA 1
ATOM 1025 C C . SER A 1 129 ? 13.983 5.709 -29.609 1.00 86.56 129 SER A C 1
ATOM 1027 O O . SER A 1 129 ? 12.889 5.367 -29.163 1.00 86.56 129 SER A O 1
ATOM 1029 N N . ARG A 1 130 ? 15.133 5.400 -28.997 1.00 85.44 130 ARG A N 1
ATOM 1030 C CA . ARG A 1 130 ? 15.247 4.601 -27.767 1.00 85.44 130 ARG A CA 1
ATOM 1031 C C . ARG A 1 130 ? 14.667 5.324 -26.552 1.00 85.44 130 ARG A C 1
ATOM 1033 O O . ARG A 1 130 ? 13.918 4.717 -25.793 1.00 85.44 130 ARG A O 1
ATOM 1040 N N . ASP A 1 131 ? 14.962 6.612 -26.392 1.00 84.56 131 ASP A N 1
ATOM 1041 C CA . ASP A 1 131 ? 14.507 7.410 -25.249 1.00 84.56 131 ASP A CA 1
ATOM 1042 C C . ASP A 1 131 ? 12.983 7.676 -25.313 1.00 84.56 131 ASP A C 1
ATOM 1044 O O . ASP A 1 131 ? 12.330 7.761 -24.273 1.00 84.56 131 ASP A O 1
ATOM 1048 N N . GLN A 1 132 ? 12.385 7.736 -26.514 1.00 82.25 132 GLN A N 1
ATOM 1049 C CA . GLN A 1 132 ? 10.924 7.822 -26.700 1.00 82.25 132 GLN A CA 1
ATOM 1050 C C . GLN A 1 132 ? 10.172 6.522 -26.365 1.00 82.25 132 GLN A C 1
ATOM 1052 O O . GLN A 1 132 ? 9.000 6.580 -25.995 1.00 82.25 132 GLN A O 1
ATOM 1057 N N . HIS A 1 133 ? 10.824 5.362 -26.483 1.00 80.00 133 HIS A N 1
ATOM 1058 C CA . HIS A 1 133 ? 10.206 4.038 -26.319 1.00 80.00 133 HIS A CA 1
ATOM 1059 C C . HIS A 1 133 ? 10.794 3.257 -25.126 1.00 80.00 133 HIS A C 1
ATOM 1061 O O . HIS A 1 133 ? 10.796 2.026 -25.117 1.00 80.00 133 HIS A O 1
ATOM 1067 N N . ASP A 1 134 ? 11.301 3.965 -24.109 1.00 81.50 134 ASP A N 1
ATOM 1068 C CA . ASP A 1 134 ? 12.003 3.364 -22.971 1.00 81.50 134 ASP A CA 1
ATOM 1069 C C . ASP A 1 134 ? 11.071 2.544 -22.055 1.00 81.50 134 ASP A C 1
ATOM 1071 O O . ASP A 1 134 ? 10.437 3.047 -21.119 1.00 81.50 134 ASP A O 1
ATOM 1075 N N . LEU A 1 135 ? 11.061 1.228 -22.281 1.00 79.69 135 LEU A N 1
ATOM 1076 C CA . LEU A 1 135 ? 10.320 0.242 -21.491 1.00 79.69 135 LEU A CA 1
ATOM 1077 C C . LEU A 1 135 ? 10.746 0.167 -20.013 1.00 79.69 135 LEU A C 1
ATOM 1079 O O . LEU A 1 135 ? 10.042 -0.437 -19.208 1.00 79.69 135 LEU A O 1
ATOM 1083 N N . ARG A 1 136 ? 11.851 0.796 -19.596 1.00 80.25 136 ARG A N 1
ATOM 1084 C CA . ARG A 1 136 ? 12.208 0.900 -18.167 1.00 80.25 136 ARG A CA 1
ATOM 1085 C C . ARG A 1 136 ? 11.322 1.912 -17.431 1.00 80.25 136 ARG A C 1
ATOM 1087 O O . ARG A 1 136 ? 11.260 1.889 -16.201 1.00 80.25 136 ARG A O 1
ATOM 1094 N N . ARG A 1 137 ? 10.628 2.792 -18.168 1.00 75.94 137 ARG A N 1
ATOM 1095 C CA . ARG A 1 137 ? 9.780 3.880 -17.650 1.00 75.94 137 ARG A CA 1
ATOM 1096 C C . ARG A 1 137 ? 8.349 3.847 -18.210 1.00 75.94 137 ARG A C 1
ATOM 1098 O O . ARG A 1 137 ? 7.749 4.910 -18.339 1.00 75.94 137 ARG A O 1
ATOM 1105 N N . VAL A 1 138 ? 7.777 2.660 -18.469 1.00 68.69 138 VAL A N 1
ATOM 1106 C CA . VAL A 1 138 ? 6.430 2.468 -19.076 1.00 68.69 138 VAL A CA 1
ATOM 1107 C C . VAL A 1 138 ? 5.347 3.396 -18.512 1.00 68.69 138 VAL A C 1
ATOM 1109 O O . VAL A 1 138 ? 4.529 3.909 -19.268 1.00 68.69 138 VAL A O 1
ATOM 1112 N N . VAL A 1 139 ? 5.340 3.628 -17.194 1.00 69.69 139 VAL A N 1
ATOM 1113 C CA . VAL A 1 139 ? 4.386 4.534 -16.525 1.00 69.69 139 VAL A CA 1
ATOM 1114 C C . VAL A 1 139 ? 5.101 5.650 -15.749 1.00 69.69 139 VAL A C 1
ATOM 1116 O O . VAL A 1 139 ? 4.594 6.150 -14.752 1.00 69.69 139 VAL A O 1
ATOM 1119 N N . ASN A 1 140 ? 6.312 6.032 -16.165 1.00 76.88 140 ASN A N 1
ATOM 1120 C CA . ASN A 1 140 ? 7.146 7.057 -15.525 1.00 76.88 140 ASN A CA 1
ATOM 1121 C C . ASN A 1 140 ? 7.226 6.935 -13.983 1.00 76.88 140 ASN A C 1
ATOM 1123 O O . ASN A 1 140 ? 7.068 7.920 -13.262 1.00 76.88 140 ASN A O 1
ATOM 1127 N N . ASN A 1 141 ? 7.466 5.719 -13.476 1.00 78.62 141 ASN A N 1
ATOM 1128 C CA . ASN A 1 141 ? 7.571 5.401 -12.045 1.00 78.62 141 ASN A CA 1
ATOM 1129 C C . ASN A 1 141 ? 6.251 5.521 -11.242 1.00 78.62 141 ASN A C 1
ATOM 1131 O O . ASN A 1 141 ? 6.270 5.425 -10.014 1.00 78.62 141 ASN A O 1
ATOM 1135 N N . VAL A 1 142 ? 5.099 5.718 -11.897 1.00 82.31 142 VAL A N 1
ATOM 1136 C CA . VAL A 1 142 ? 3.768 5.659 -11.254 1.00 82.31 142 VAL A CA 1
ATOM 1137 C C . VAL A 1 142 ? 3.435 4.226 -10.823 1.00 82.31 142 VAL A C 1
ATOM 1139 O O . VAL A 1 142 ? 2.802 4.024 -9.792 1.00 82.31 142 VAL A O 1
ATOM 1142 N N . ASP A 1 143 ? 3.930 3.227 -11.554 1.00 84.62 143 ASP A N 1
ATOM 1143 C CA . ASP A 1 143 ? 3.870 1.803 -11.212 1.00 84.62 143 ASP A CA 1
ATOM 1144 C C . ASP A 1 143 ? 4.539 1.491 -9.860 1.00 84.62 143 ASP A C 1
ATOM 1146 O O . ASP A 1 143 ? 3.948 0.814 -9.014 1.00 84.62 143 ASP A O 1
ATOM 1150 N N . ALA A 1 144 ? 5.732 2.041 -9.614 1.00 85.00 144 ALA A N 1
ATOM 1151 C CA . ALA A 1 144 ? 6.441 1.902 -8.343 1.00 85.00 144 ALA A CA 1
ATOM 1152 C C . ALA A 1 144 ? 5.748 2.666 -7.202 1.00 85.00 144 ALA A C 1
ATOM 1154 O O . ALA A 1 144 ? 5.635 2.144 -6.097 1.00 85.00 144 ALA A O 1
ATOM 1155 N N . GLN A 1 145 ? 5.236 3.875 -7.466 1.00 88.19 145 GLN A N 1
ATOM 1156 C CA . GLN A 1 145 ? 4.477 4.655 -6.478 1.00 88.19 145 GLN A CA 1
ATOM 1157 C C . GLN A 1 145 ? 3.180 3.945 -6.067 1.00 88.19 145 GLN A C 1
ATOM 1159 O O . GLN A 1 145 ? 2.868 3.865 -4.882 1.00 88.19 145 GLN A O 1
ATOM 1164 N N . PHE A 1 146 ? 2.442 3.390 -7.033 1.00 86.56 146 PHE A N 1
ATOM 1165 C CA . PHE A 1 146 ? 1.201 2.663 -6.780 1.00 86.56 146 PHE A CA 1
ATOM 1166 C C . PHE A 1 146 ? 1.442 1.368 -5.995 1.00 86.56 146 PHE A C 1
ATOM 1168 O O . PHE A 1 146 ? 0.773 1.113 -4.995 1.00 86.56 146 PHE A O 1
ATOM 1175 N N . THR A 1 147 ? 2.410 0.554 -6.430 1.00 87.31 147 THR A N 1
ATOM 1176 C CA . THR A 1 147 ? 2.749 -0.706 -5.747 1.00 87.31 147 THR A CA 1
ATOM 1177 C C . THR A 1 147 ? 3.372 -0.476 -4.368 1.00 87.31 147 THR A C 1
ATOM 1179 O O . THR A 1 147 ? 3.113 -1.271 -3.465 1.00 87.31 147 THR A O 1
ATOM 1182 N N . GLY A 1 148 ? 4.117 0.622 -4.182 1.00 89.88 148 GLY A N 1
ATOM 1183 C CA . GLY A 1 148 ? 4.597 1.100 -2.883 1.00 89.88 148 GLY A CA 1
ATOM 1184 C C . GLY A 1 148 ? 3.448 1.449 -1.940 1.00 89.88 148 GLY A C 1
ATOM 1185 O O . GLY A 1 148 ? 3.289 0.784 -0.925 1.00 89.88 148 GLY A O 1
ATOM 1186 N N . ALA A 1 149 ? 2.568 2.377 -2.331 1.00 90.06 149 ALA A N 1
ATOM 1187 C CA . ALA A 1 149 ? 1.419 2.779 -1.513 1.00 90.06 149 ALA A CA 1
ATOM 1188 C C . ALA A 1 149 ? 0.474 1.607 -1.168 1.00 90.06 149 ALA A C 1
ATOM 1190 O O . ALA A 1 149 ? -0.104 1.567 -0.081 1.00 90.06 149 ALA A O 1
ATOM 1191 N N . LEU A 1 150 ? 0.326 0.630 -2.073 1.00 87.69 150 LEU A N 1
ATOM 1192 C CA . LEU A 1 150 ? -0.424 -0.598 -1.800 1.00 87.69 150 LEU A CA 1
ATOM 1193 C C . LEU A 1 150 ? 0.304 -1.516 -0.799 1.00 87.69 150 LEU A C 1
ATOM 1195 O O . LEU A 1 150 ? -0.363 -2.162 0.004 1.00 87.69 150 LEU A O 1
ATOM 1199 N N . SER A 1 151 ? 1.642 -1.565 -0.820 1.00 91.31 151 SER A N 1
ATOM 1200 C CA . SER A 1 151 ? 2.447 -2.267 0.192 1.00 91.31 151 SER A CA 1
ATOM 1201 C C . SER A 1 151 ? 2.303 -1.602 1.559 1.00 91.31 151 SER A C 1
ATOM 1203 O O . SER A 1 151 ? 1.884 -2.268 2.497 1.00 91.31 151 SER A O 1
ATOM 1205 N N . ASP A 1 152 ? 2.527 -0.286 1.642 1.00 92.25 152 ASP A N 1
ATOM 1206 C CA . ASP A 1 152 ? 2.433 0.487 2.888 1.00 92.25 152 ASP A CA 1
ATOM 1207 C C . ASP A 1 152 ? 1.058 0.303 3.556 1.00 92.25 152 ASP A C 1
ATOM 1209 O O . ASP A 1 152 ? 0.945 0.148 4.774 1.00 92.25 152 ASP A O 1
ATOM 1213 N N . MET A 1 153 ? -0.009 0.258 2.748 1.00 88.31 153 MET A N 1
ATOM 1214 C CA . MET A 1 153 ? -1.361 -0.003 3.232 1.00 88.31 153 MET A CA 1
ATOM 1215 C C . MET A 1 153 ? -1.549 -1.442 3.739 1.00 88.31 153 MET A C 1
ATOM 1217 O O . MET A 1 153 ? -2.210 -1.636 4.759 1.00 88.31 153 MET A O 1
ATOM 1221 N N . LEU A 1 154 ? -0.993 -2.453 3.063 1.00 89.38 154 LEU A N 1
ATOM 1222 C CA . LEU A 1 154 ? -1.037 -3.846 3.528 1.00 89.38 154 LEU A CA 1
ATOM 1223 C C . LEU A 1 154 ? -0.237 -4.039 4.823 1.00 89.38 154 LEU A C 1
ATOM 1225 O O . LEU A 1 154 ? -0.702 -4.743 5.724 1.00 89.38 154 LEU A O 1
ATOM 1229 N N . ASP A 1 155 ? 0.913 -3.381 4.948 1.00 91.56 155 ASP A N 1
ATOM 1230 C CA . ASP A 1 155 ? 1.768 -3.429 6.133 1.00 91.56 155 ASP A CA 1
ATOM 1231 C C . ASP A 1 155 ? 1.077 -2.763 7.341 1.00 91.56 155 ASP A C 1
ATOM 1233 O O . ASP A 1 155 ? 1.011 -3.353 8.422 1.00 91.56 155 ASP A O 1
ATOM 1237 N N . GLU A 1 156 ? 0.436 -1.603 7.151 1.00 90.56 156 GLU A N 1
ATOM 1238 C CA . GLU A 1 156 ? -0.387 -0.934 8.174 1.00 90.56 156 GLU A CA 1
ATOM 1239 C C . GLU A 1 156 ? -1.610 -1.774 8.593 1.00 90.56 156 GLU A C 1
ATOM 1241 O O . GLU A 1 156 ? -1.914 -1.884 9.785 1.00 90.56 156 GLU A O 1
ATOM 1246 N N . MET A 1 157 ? -2.313 -2.416 7.649 1.00 89.69 157 MET A N 1
ATOM 1247 C CA . MET A 1 157 ? -3.423 -3.317 7.998 1.00 89.69 157 MET A CA 1
ATOM 1248 C C . MET A 1 157 ? -2.928 -4.563 8.745 1.00 89.69 157 MET A C 1
ATOM 1250 O O . MET A 1 157 ? -3.599 -5.021 9.673 1.00 89.69 157 MET A O 1
ATOM 1254 N N . THR A 1 158 ? -1.756 -5.096 8.381 1.00 90.94 158 THR A N 1
ATOM 1255 C CA . THR A 1 158 ? -1.124 -6.238 9.064 1.00 90.94 158 THR A CA 1
ATOM 1256 C C . THR A 1 158 ? -0.740 -5.866 10.492 1.00 90.94 158 THR A C 1
ATOM 1258 O O . THR A 1 158 ? -1.120 -6.569 11.426 1.00 90.94 158 THR A O 1
ATOM 1261 N N . SER A 1 159 ? -0.082 -4.718 10.677 1.00 89.62 159 SER A N 1
ATOM 1262 C CA . SER A 1 159 ? 0.238 -4.143 11.988 1.00 89.62 159 SER A CA 1
ATOM 1263 C C . SER A 1 159 ? -1.019 -3.981 12.850 1.00 89.62 159 SER A C 1
ATOM 1265 O O . SER A 1 159 ? -1.077 -4.478 13.975 1.00 89.62 159 SER A O 1
ATOM 1267 N N . PHE A 1 160 ? -2.088 -3.399 12.292 1.00 88.69 160 PHE A N 1
ATOM 1268 C CA . PHE A 1 160 ? -3.371 -3.278 12.984 1.00 88.69 160 PHE A CA 1
ATOM 1269 C C . PHE A 1 160 ? -3.943 -4.643 13.412 1.00 88.69 160 PHE A C 1
ATOM 1271 O O . PHE A 1 160 ? -4.365 -4.798 14.559 1.00 88.69 160 PHE A O 1
ATOM 1278 N N . LYS A 1 161 ? -3.910 -5.656 12.537 1.00 86.62 161 LYS A N 1
ATOM 1279 C CA . LYS A 1 161 ? -4.372 -7.017 12.856 1.00 86.62 161 LYS A CA 1
ATOM 1280 C C . LYS A 1 161 ? -3.549 -7.678 13.968 1.00 86.62 161 LYS A C 1
ATOM 1282 O O . LYS A 1 161 ? -4.116 -8.418 14.767 1.00 86.62 161 LYS A O 1
ATOM 1287 N N . GLU A 1 162 ? -2.247 -7.409 14.050 1.00 85.56 162 GLU A N 1
ATOM 1288 C CA . GLU A 1 162 ? -1.415 -7.853 15.175 1.00 85.56 162 GLU A CA 1
ATOM 1289 C C . GLU A 1 162 ? -1.784 -7.126 16.479 1.00 85.56 162 GLU A C 1
ATOM 1291 O O . GLU A 1 162 ? -1.879 -7.778 17.516 1.00 85.56 162 GLU A O 1
ATOM 1296 N N . THR A 1 163 ? -2.103 -5.823 16.445 1.00 81.50 163 THR A N 1
ATOM 1297 C CA . THR A 1 163 ? -2.583 -5.100 17.645 1.00 81.50 163 THR A CA 1
ATOM 1298 C C . THR A 1 163 ? -3.957 -5.560 18.147 1.00 81.50 163 THR A C 1
ATOM 1300 O O . THR A 1 163 ? -4.266 -5.371 19.320 1.00 81.50 163 THR A O 1
ATOM 1303 N N . GLU A 1 164 ? -4.778 -6.186 17.295 1.00 77.75 164 GLU A N 1
ATOM 1304 C CA . GLU A 1 164 ? -6.065 -6.773 17.696 1.00 77.75 164 GLU A CA 1
ATOM 1305 C C . GLU A 1 164 ? -5.907 -8.147 18.379 1.00 77.75 164 GLU A C 1
ATOM 1307 O O . GLU A 1 164 ? -6.843 -8.639 19.016 1.00 77.75 164 GLU A O 1
ATOM 1312 N N . LYS A 1 165 ? -4.737 -8.798 18.283 1.00 79.75 165 LYS A N 1
ATOM 1313 C CA . LYS A 1 165 ? -4.527 -10.093 18.938 1.00 79.75 165 LYS A CA 1
ATOM 1314 C C . LYS A 1 165 ? -4.496 -9.932 20.455 1.00 79.75 165 LYS A C 1
ATOM 1316 O O . LYS A 1 165 ? -3.589 -9.332 21.028 1.00 79.75 165 LYS A O 1
ATOM 1321 N N . ILE A 1 166 ? -5.453 -10.585 21.108 1.00 73.94 166 ILE A N 1
ATOM 1322 C CA . ILE A 1 166 ? -5.476 -10.793 22.556 1.00 73.94 166 ILE A CA 1
ATOM 1323 C C . ILE A 1 166 ? -4.382 -11.811 22.912 1.00 73.94 166 ILE A C 1
ATOM 1325 O O . ILE A 1 166 ? -4.631 -13.009 23.039 1.00 73.94 166 ILE A O 1
ATOM 1329 N N . ASP A 1 167 ? -3.145 -11.330 23.013 1.00 78.75 167 ASP A N 1
ATOM 1330 C CA . ASP A 1 167 ? -1.988 -12.130 23.410 1.00 78.75 167 ASP A CA 1
ATOM 1331 C C . ASP A 1 167 ? -1.877 -12.249 24.944 1.00 78.75 167 ASP A C 1
ATOM 1333 O O . ASP A 1 167 ? -2.428 -11.443 25.703 1.00 78.75 167 ASP A O 1
ATOM 1337 N N . ALA A 1 168 ? -1.115 -13.235 25.425 1.00 76.44 168 ALA A N 1
ATOM 1338 C CA . ALA A 1 168 ? -0.861 -13.466 26.847 1.00 76.44 168 ALA A CA 1
ATOM 1339 C C . ALA A 1 168 ? -0.305 -12.218 27.559 1.00 76.44 168 ALA A C 1
ATOM 1341 O O . ALA A 1 168 ? -0.602 -11.986 28.734 1.00 76.44 168 ALA A O 1
ATOM 1342 N N . ARG A 1 169 ? 0.456 -11.381 26.841 1.00 79.75 169 ARG A N 1
ATOM 1343 C CA . ARG A 1 169 ? 0.925 -10.085 27.339 1.00 79.75 169 ARG A CA 1
ATOM 1344 C C . ARG A 1 169 ? -0.218 -9.089 27.553 1.00 79.75 169 ARG A C 1
ATOM 1346 O O . ARG A 1 169 ? -0.314 -8.525 28.639 1.00 79.75 169 ARG A O 1
ATOM 1353 N N . PHE A 1 170 ? -1.104 -8.918 26.569 1.00 79.38 170 PHE A N 1
ATOM 1354 C CA . PHE A 1 170 ? -2.269 -8.034 26.686 1.00 79.38 170 PHE A CA 1
ATOM 1355 C C . PHE A 1 170 ? -3.172 -8.465 27.849 1.00 79.38 170 PHE A C 1
ATOM 1357 O O . PHE A 1 170 ? -3.552 -7.634 28.672 1.00 79.38 170 PHE A O 1
ATOM 1364 N N . MET A 1 171 ? -3.439 -9.770 27.965 1.00 79.94 171 MET A N 1
ATOM 1365 C CA . MET A 1 171 ? -4.208 -10.357 29.069 1.00 79.94 171 MET A CA 1
ATOM 1366 C C . MET A 1 171 ? -3.578 -10.041 30.434 1.00 79.94 171 MET A C 1
ATOM 1368 O O . MET A 1 171 ? -4.278 -9.645 31.362 1.00 79.94 171 MET A O 1
ATOM 1372 N N . ARG A 1 172 ? -2.250 -10.171 30.556 1.00 79.62 172 ARG A N 1
ATOM 1373 C CA . ARG A 1 172 ? -1.506 -9.887 31.793 1.00 79.62 172 ARG A CA 1
ATOM 1374 C C . ARG A 1 172 ? -1.476 -8.400 32.161 1.00 79.62 172 ARG A C 1
ATOM 1376 O O . ARG A 1 172 ? -1.452 -8.085 33.346 1.00 79.62 172 ARG A O 1
ATOM 1383 N N . GLU A 1 173 ? -1.422 -7.510 31.174 1.00 83.19 173 GLU A N 1
ATOM 1384 C CA . GLU A 1 173 ? -1.315 -6.061 31.390 1.00 83.19 173 GLU A CA 1
ATOM 1385 C C . GLU A 1 173 ? -2.684 -5.380 31.602 1.00 83.19 173 GLU A C 1
ATOM 1387 O O . GLU A 1 173 ? -2.733 -4.342 32.256 1.00 83.19 173 GLU A O 1
ATOM 1392 N N . ASN A 1 174 ? -3.790 -5.957 31.103 1.00 79.31 174 ASN A N 1
ATOM 1393 C CA . ASN A 1 174 ? -5.104 -5.288 31.065 1.00 79.31 174 ASN A CA 1
ATOM 1394 C C . ASN A 1 174 ? -6.230 -5.975 31.866 1.00 79.31 174 ASN A C 1
ATOM 1396 O O . ASN A 1 174 ? -7.282 -5.363 32.056 1.00 79.31 174 ASN A O 1
ATOM 1400 N N . ILE A 1 175 ? -6.066 -7.216 32.347 1.00 82.94 175 ILE A N 1
ATOM 1401 C CA . ILE A 1 175 ? -7.097 -7.864 33.180 1.00 82.94 175 ILE A CA 1
ATOM 1402 C C . ILE A 1 175 ? -6.974 -7.423 34.641 1.00 82.94 175 ILE A C 1
ATOM 1404 O O . ILE A 1 175 ? -5.982 -7.702 35.312 1.00 82.94 175 ILE A O 1
ATOM 1408 N N . LEU A 1 176 ? -8.051 -6.829 35.160 1.00 86.31 176 LEU A N 1
ATOM 1409 C CA . LEU A 1 176 ? -8.251 -6.566 36.583 1.00 86.31 176 LEU A CA 1
ATOM 1410 C C . LEU A 1 176 ? -9.352 -7.483 37.133 1.00 86.31 176 LEU A C 1
ATOM 1412 O O . LEU A 1 176 ? -10.486 -7.455 36.660 1.00 86.31 176 LEU A O 1
ATOM 1416 N N . HIS A 1 177 ? -9.034 -8.268 38.163 1.00 85.38 177 HIS A N 1
ATOM 1417 C CA . HIS A 1 177 ? -10.012 -9.085 38.883 1.00 85.38 177 HIS A CA 1
ATOM 1418 C C . HIS A 1 177 ? -10.505 -8.324 40.121 1.00 85.38 177 HIS A C 1
ATOM 1420 O O . HIS A 1 177 ? -9.768 -8.171 41.094 1.00 85.38 177 HIS A O 1
ATOM 1426 N N . LEU A 1 178 ? -11.746 -7.833 40.073 1.00 89.94 178 LEU A N 1
ATOM 1427 C CA . LEU A 1 178 ? -12.383 -7.098 41.166 1.00 89.94 178 LEU A CA 1
ATOM 1428 C C . LEU A 1 178 ? -13.416 -7.986 41.870 1.00 89.94 178 LEU A C 1
ATOM 1430 O O . LEU A 1 178 ? -14.449 -8.308 41.290 1.00 89.94 178 LEU A O 1
ATOM 1434 N N . ASN A 1 179 ? -13.165 -8.317 43.137 1.00 86.38 179 ASN A N 1
ATOM 1435 C CA . ASN A 1 179 ? -14.142 -8.970 44.009 1.00 86.38 179 ASN A CA 1
ATOM 1436 C C . ASN A 1 179 ? -14.686 -7.958 45.017 1.00 86.38 179 ASN A C 1
ATOM 1438 O O . ASN A 1 179 ? -13.945 -7.478 45.873 1.00 86.38 179 ASN A O 1
ATOM 1442 N N . VAL A 1 180 ? -15.979 -7.648 44.917 1.00 89.62 180 VAL A N 1
ATOM 1443 C CA . VAL A 1 180 ? -16.696 -6.788 45.868 1.00 89.62 180 VAL A CA 1
ATOM 1444 C C . VAL A 1 180 ? -17.497 -7.675 46.813 1.00 89.62 180 VAL A C 1
ATOM 1446 O O . VAL A 1 180 ? -18.302 -8.491 46.370 1.00 89.62 180 VAL A O 1
ATOM 1449 N N . PHE A 1 181 ? -17.281 -7.516 48.114 1.00 89.69 181 PHE A N 1
ATOM 1450 C CA . PHE A 1 181 ? -17.975 -8.256 49.164 1.00 89.69 181 PHE A CA 1
ATOM 1451 C C . PHE A 1 181 ? -18.248 -7.344 50.360 1.00 89.69 181 PHE A C 1
ATOM 1453 O O . PHE A 1 181 ? -17.496 -6.405 50.628 1.00 89.69 181 PHE A O 1
ATOM 1460 N N . TYR A 1 182 ? -19.332 -7.619 51.083 1.00 86.31 182 TYR A N 1
ATOM 1461 C CA . TYR A 1 182 ? -19.628 -6.933 52.337 1.00 86.31 182 TYR A CA 1
ATOM 1462 C C . TYR A 1 182 ? -18.577 -7.304 53.386 1.00 86.31 182 TYR A C 1
ATOM 1464 O O . TYR A 1 182 ? -18.242 -8.477 53.547 1.00 86.31 182 TYR A O 1
ATOM 1472 N N . LYS A 1 183 ? -18.056 -6.299 54.099 1.00 81.56 183 LYS A N 1
ATOM 1473 C CA . LYS A 1 183 ? -17.059 -6.493 55.163 1.00 81.56 183 LYS A CA 1
ATOM 1474 C C . LYS A 1 183 ? -17.623 -7.327 56.319 1.00 81.56 183 LYS A C 1
ATOM 1476 O O . LYS A 1 183 ? -16.932 -8.184 56.857 1.00 81.56 183 LYS A O 1
ATOM 1481 N N . GLU A 1 184 ? -18.874 -7.059 56.681 1.00 87.12 184 GLU A N 1
ATOM 1482 C CA . GLU A 1 184 ? -19.616 -7.643 57.799 1.00 87.12 184 GLU A CA 1
ATOM 1483 C C . GLU A 1 184 ? -21.088 -7.811 57.378 1.00 87.12 184 GLU A C 1
ATOM 1485 O O . GLU A 1 184 ? -21.562 -7.101 56.489 1.00 87.12 184 GLU A O 1
ATOM 1490 N N . LEU A 1 185 ? -21.833 -8.724 58.016 1.00 82.69 185 LEU A N 1
ATOM 1491 C CA . LEU A 1 185 ? -23.280 -8.904 57.791 1.00 82.69 185 LEU A CA 1
ATOM 1492 C C . LEU A 1 185 ? -24.105 -7.883 58.604 1.00 82.69 185 LEU A C 1
ATOM 1494 O O . LEU A 1 185 ? -25.080 -8.224 59.271 1.00 82.69 185 LEU A O 1
ATOM 1498 N N . SER A 1 186 ? -23.663 -6.629 58.591 1.00 82.12 186 SER A N 1
ATOM 1499 C CA . SER A 1 186 ? -24.257 -5.494 59.291 1.00 82.12 186 SER A CA 1
ATOM 1500 C C . SER A 1 186 ? -24.647 -4.421 58.274 1.00 82.12 186 SER A C 1
ATOM 1502 O O . SER A 1 186 ? -23.984 -4.233 57.254 1.00 82.12 186 SER A O 1
ATOM 1504 N N . TYR A 1 187 ? -25.755 -3.731 58.533 1.00 83.44 187 TYR A N 1
ATOM 1505 C CA . TYR A 1 187 ? -26.224 -2.611 57.723 1.00 83.44 187 TYR A CA 1
ATOM 1506 C C . TYR A 1 187 ? -26.580 -1.449 58.647 1.00 83.44 187 TYR A C 1
ATOM 1508 O O . TYR A 1 187 ? -27.122 -1.653 59.733 1.00 83.44 187 TYR A O 1
ATOM 1516 N N . GLU A 1 188 ? -26.251 -0.231 58.230 1.00 86.69 188 GLU A N 1
ATOM 1517 C CA . GLU A 1 188 ? -26.605 0.974 58.971 1.00 86.69 188 GLU A CA 1
ATOM 1518 C C . GLU A 1 188 ? -28.016 1.415 58.564 1.00 86.69 188 GLU A C 1
ATOM 1520 O O . GLU A 1 188 ? -28.274 1.706 57.396 1.00 86.69 188 GLU A O 1
ATOM 1525 N N . GLN A 1 189 ? -28.942 1.438 59.525 1.00 85.12 189 GLN A N 1
ATOM 1526 C CA . GLN A 1 189 ? -30.317 1.882 59.312 1.00 85.12 189 GLN A CA 1
ATOM 1527 C C . GLN A 1 189 ? -30.584 3.152 60.118 1.00 85.12 189 GLN A C 1
ATOM 1529 O O . GLN A 1 189 ? -30.753 3.108 61.335 1.00 85.12 189 GLN A O 1
ATOM 1534 N N . ILE A 1 190 ? -30.661 4.285 59.424 1.00 88.81 190 ILE A N 1
ATOM 1535 C CA . ILE A 1 190 ? -30.986 5.577 60.031 1.00 88.81 190 ILE A CA 1
ATOM 1536 C C . ILE A 1 190 ? -32.511 5.713 60.087 1.00 88.81 190 ILE A C 1
ATOM 1538 O O . ILE A 1 190 ? -33.164 5.883 59.057 1.00 88.81 190 ILE A O 1
ATOM 1542 N N . THR A 1 191 ? -33.086 5.636 61.288 1.00 85.19 191 THR A N 1
ATOM 1543 C CA . THR A 1 191 ? -34.512 5.893 61.530 1.00 85.19 191 THR A CA 1
ATOM 1544 C C . THR A 1 191 ? -34.694 7.258 62.188 1.00 85.19 191 THR A C 1
ATOM 1546 O O . THR A 1 191 ? -34.060 7.571 63.193 1.00 85.19 191 THR A O 1
ATOM 1549 N N . GLN A 1 192 ? -35.562 8.093 61.616 1.00 79.88 192 GLN A N 1
ATOM 1550 C CA . GLN A 1 192 ? -35.987 9.334 62.261 1.00 79.88 192 GLN A CA 1
ATOM 1551 C C . GLN A 1 192 ? -37.137 9.012 63.216 1.00 79.88 192 GLN A C 1
ATOM 1553 O O . GLN A 1 192 ? -38.127 8.406 62.811 1.00 79.88 192 GLN A O 1
ATOM 1558 N N . GLN A 1 193 ? -36.989 9.400 64.480 1.00 83.31 193 GLN A N 1
ATOM 1559 C CA . GLN A 1 193 ? -38.049 9.329 65.483 1.00 83.31 193 GLN A CA 1
ATOM 1560 C C . GLN A 1 193 ? -38.643 10.727 65.656 1.00 83.31 193 GLN A C 1
ATOM 1562 O O . GLN A 1 193 ? -37.907 11.716 65.688 1.00 83.31 193 GLN A O 1
ATOM 1567 N N . GLU A 1 194 ? -39.968 10.815 65.735 1.00 82.50 194 GLU A N 1
ATOM 1568 C CA . GLU A 1 194 ? -40.660 12.082 65.950 1.00 82.50 194 GLU A CA 1
ATOM 1569 C C . GLU A 1 194 ? -40.343 12.601 67.357 1.00 82.50 194 GLU A C 1
ATOM 1571 O O . GLU A 1 194 ? -40.579 11.923 68.354 1.00 82.50 194 GLU A O 1
ATOM 1576 N N . ALA A 1 195 ? -39.759 13.799 67.441 1.00 81.44 195 ALA A N 1
ATOM 1577 C CA . ALA A 1 195 ? -39.279 14.353 68.707 1.00 81.44 195 ALA A CA 1
ATOM 1578 C C . ALA A 1 195 ? -40.411 14.803 69.650 1.00 81.44 195 ALA A C 1
ATOM 1580 O O . ALA A 1 195 ? -40.147 15.108 70.813 1.00 81.44 195 ALA A O 1
ATOM 1581 N N . TYR A 1 196 ? -41.648 14.894 69.150 1.00 83.81 196 TYR A N 1
ATOM 1582 C CA . TYR A 1 196 ? -42.786 15.409 69.898 1.00 83.81 196 TYR A CA 1
ATOM 1583 C C . TYR A 1 196 ? -44.107 14.846 69.359 1.00 83.81 196 TYR A C 1
ATOM 1585 O O . TYR A 1 196 ? -44.544 15.200 68.269 1.00 83.81 196 TYR A O 1
ATOM 1593 N N . ASP A 1 197 ? -44.728 13.960 70.134 1.00 86.94 197 ASP A N 1
ATOM 1594 C CA . ASP A 1 197 ? -46.005 13.317 69.810 1.00 86.94 197 ASP A CA 1
ATOM 1595 C C . ASP A 1 197 ? -47.190 14.280 70.051 1.00 86.94 197 ASP A C 1
ATOM 1597 O O . ASP A 1 197 ? -47.149 15.145 70.932 1.00 86.94 197 ASP A O 1
ATOM 1601 N N . LEU A 1 198 ? -48.297 14.088 69.331 1.00 88.38 198 LEU A N 1
ATOM 1602 C CA . LEU A 1 198 ? -49.564 14.792 69.556 1.00 88.38 198 LEU A CA 1
ATOM 1603 C C . LEU A 1 198 ? -50.066 14.625 70.997 1.00 88.38 198 LEU A C 1
ATOM 1605 O O . LEU A 1 198 ? -50.642 15.555 71.562 1.00 88.38 198 LEU A O 1
ATOM 1609 N N . PHE A 1 199 ? -49.818 13.471 71.623 1.00 89.25 199 PHE A N 1
ATOM 1610 C CA . PHE A 1 199 ? -50.137 13.270 73.038 1.00 89.25 199 PHE A CA 1
ATOM 1611 C C . PHE A 1 199 ? -49.283 14.146 73.967 1.00 89.25 199 PHE A C 1
ATOM 1613 O O . PHE A 1 199 ? -49.811 14.661 74.951 1.00 89.25 199 PHE A O 1
ATOM 1620 N N . ALA A 1 200 ? -48.005 14.381 73.645 1.00 89.56 200 ALA A N 1
ATOM 1621 C CA . ALA A 1 200 ? -47.156 15.302 74.403 1.00 89.56 200 ALA A CA 1
ATOM 1622 C C . ALA A 1 200 ? -47.656 16.752 74.267 1.00 89.56 200 ALA A C 1
ATOM 1624 O O . ALA A 1 200 ? -47.834 17.431 75.278 1.00 89.56 200 ALA A O 1
ATOM 1625 N N . LEU A 1 201 ? -48.013 17.173 73.044 1.00 90.19 201 LEU A N 1
ATOM 1626 C CA . LEU A 1 201 ? -48.615 18.486 72.775 1.00 90.19 201 LEU A CA 1
ATOM 1627 C C . LEU A 1 201 ? -49.875 18.732 73.615 1.00 90.19 201 LEU A C 1
ATOM 1629 O O . LEU A 1 201 ? -50.024 19.781 74.241 1.00 90.19 201 LEU A O 1
ATOM 1633 N N . LEU A 1 202 ? -50.790 17.761 73.642 1.00 89.06 202 LEU A N 1
ATOM 1634 C CA . LEU A 1 202 ? -52.043 17.878 74.387 1.00 89.06 202 LEU A CA 1
ATOM 1635 C C . LEU A 1 202 ? -51.825 17.857 75.909 1.00 89.06 202 LEU A C 1
ATOM 1637 O O . LEU A 1 202 ? -52.529 18.571 76.625 1.00 89.06 202 LEU A O 1
ATOM 1641 N N . CYS A 1 203 ? -50.839 17.102 76.403 1.00 90.62 203 CYS A N 1
ATOM 1642 C CA . CYS A 1 203 ? -50.449 17.112 77.813 1.00 90.62 203 CYS A CA 1
ATOM 1643 C C . CYS A 1 203 ? -49.889 18.473 78.253 1.00 90.62 203 CYS A C 1
ATOM 1645 O O . CYS A 1 203 ? -50.311 18.983 79.291 1.00 90.62 203 CYS A O 1
ATOM 1647 N N . ASP A 1 204 ? -49.008 19.096 77.467 1.00 91.81 204 ASP A N 1
ATOM 1648 C CA . ASP A 1 204 ? -48.419 20.399 77.808 1.00 91.81 204 ASP A CA 1
ATOM 1649 C C . ASP A 1 204 ? -49.459 21.536 77.744 1.00 91.81 204 ASP A C 1
ATOM 1651 O O . ASP A 1 204 ? -49.500 22.413 78.618 1.00 91.81 204 ASP A O 1
ATOM 1655 N N . ILE A 1 205 ? -50.375 21.495 76.767 1.00 89.56 205 ILE A N 1
ATOM 1656 C CA . ILE A 1 205 ? -51.516 22.424 76.684 1.00 89.56 205 ILE A CA 1
ATOM 1657 C C . ILE A 1 205 ? -52.466 22.226 77.876 1.00 89.56 205 ILE A C 1
ATOM 1659 O O . ILE A 1 205 ? -52.844 23.196 78.533 1.00 89.56 205 ILE A O 1
ATOM 1663 N N . GLY A 1 206 ? -52.834 20.982 78.196 1.00 88.38 206 GLY A N 1
ATOM 1664 C CA . GLY A 1 206 ? -53.716 20.675 79.325 1.00 88.38 206 GLY A CA 1
ATOM 1665 C C . GLY A 1 206 ? -53.103 21.050 80.677 1.00 88.38 206 GLY A C 1
ATOM 1666 O O . GLY A 1 206 ? -53.781 21.633 81.523 1.00 88.38 206 GLY A O 1
ATOM 1667 N N . GLY A 1 207 ? -51.809 20.779 80.864 1.00 89.12 207 GLY A N 1
ATOM 1668 C CA . GLY A 1 207 ? -51.059 21.130 82.068 1.00 89.12 207 GLY A CA 1
ATOM 1669 C C . GLY A 1 207 ? -50.947 22.641 82.272 1.00 89.12 207 GLY A C 1
ATOM 1670 O O . GLY A 1 207 ? -51.209 23.133 83.368 1.00 89.12 207 GLY A O 1
ATOM 1671 N N . SER A 1 208 ? -50.627 23.396 81.217 1.00 91.88 208 SER A N 1
ATOM 1672 C CA . SER A 1 208 ? -50.557 24.862 81.291 1.00 91.88 208 SER A CA 1
ATOM 1673 C C . SER A 1 208 ? -51.935 25.506 81.506 1.00 91.88 208 SER A C 1
ATOM 1675 O O . SER A 1 208 ? -52.075 26.359 82.384 1.00 91.88 208 SER A O 1
ATOM 1677 N N . MET A 1 209 ? -52.976 25.062 80.796 1.00 88.62 209 MET A N 1
ATOM 1678 C CA . MET A 1 209 ? -54.353 25.541 80.985 1.00 88.62 209 MET A CA 1
ATOM 1679 C C . MET A 1 209 ? -54.884 25.249 82.401 1.00 88.62 209 MET A C 1
ATOM 1681 O O . MET A 1 209 ? -55.471 26.130 83.037 1.00 88.62 209 MET A O 1
ATOM 1685 N N . GLY A 1 210 ? -54.621 24.046 82.922 1.00 89.31 210 GLY A N 1
ATOM 1686 C CA . GLY A 1 210 ? -54.978 23.658 84.286 1.00 89.31 210 GLY A CA 1
ATOM 1687 C C . GLY A 1 210 ? -54.231 24.460 85.353 1.00 89.31 210 GLY A C 1
ATOM 1688 O O . GLY A 1 210 ? -54.842 24.877 86.333 1.00 89.31 210 GLY A O 1
ATOM 1689 N N . LEU A 1 211 ? -52.938 24.738 85.149 1.00 88.75 211 LEU A N 1
ATOM 1690 C CA . LEU A 1 211 ? -52.115 25.493 86.098 1.00 88.75 211 LEU A CA 1
ATOM 1691 C C . LEU A 1 211 ? -52.479 26.985 86.161 1.00 88.75 211 LEU A C 1
ATOM 1693 O O . LEU A 1 211 ? -52.546 27.545 87.252 1.00 88.75 211 LEU A O 1
ATOM 1697 N N . PHE A 1 212 ? -52.688 27.637 85.012 1.00 87.38 212 PHE A N 1
ATOM 1698 C CA . PHE A 1 212 ? -52.882 29.093 84.958 1.00 87.38 212 PHE A CA 1
ATOM 1699 C C . PHE A 1 212 ? -54.340 29.543 85.103 1.00 87.38 212 PHE A C 1
ATOM 1701 O O . PHE A 1 212 ? -54.580 30.637 85.610 1.00 87.38 212 PHE A O 1
ATOM 1708 N N . VAL A 1 213 ? -55.307 28.736 84.653 1.00 84.38 213 VAL A N 1
ATOM 1709 C CA . VAL A 1 213 ? -56.736 29.113 84.628 1.00 84.38 213 VAL A CA 1
ATOM 1710 C C . VAL A 1 213 ? -57.575 28.256 85.587 1.00 84.38 213 VAL A C 1
ATOM 1712 O O . VAL A 1 213 ? -58.697 28.627 85.916 1.00 84.38 213 VAL A O 1
ATOM 1715 N N . GLY A 1 214 ? -57.061 27.109 86.050 1.00 85.31 214 GLY A N 1
ATOM 1716 C CA . GLY A 1 214 ? -57.860 26.118 86.786 1.00 85.31 214 GLY A CA 1
ATOM 1717 C C . GLY A 1 214 ? -58.888 25.397 85.903 1.00 85.31 214 GLY A C 1
ATOM 1718 O O . GLY A 1 214 ? -59.806 24.754 86.410 1.00 85.31 214 GLY A O 1
ATOM 1719 N N . ALA A 1 215 ? -58.754 25.523 84.581 1.00 84.56 215 ALA A N 1
ATOM 1720 C CA . ALA A 1 215 ? -59.680 24.980 83.602 1.00 84.56 215 ALA A CA 1
ATOM 1721 C C . ALA A 1 215 ? -59.321 23.530 83.232 1.00 84.56 215 ALA A C 1
ATOM 1723 O O . ALA A 1 215 ? -58.158 23.132 83.231 1.00 84.56 215 ALA A O 1
ATOM 1724 N N . SER A 1 216 ? -60.335 22.733 82.902 1.00 85.12 216 SER A N 1
ATOM 1725 C CA . SER A 1 216 ? -60.205 21.315 82.541 1.00 85.12 216 SER A CA 1
ATOM 1726 C C . SER A 1 216 ? -60.918 21.004 81.224 1.00 85.12 216 SER A C 1
ATOM 1728 O O . SER A 1 216 ? -61.676 21.826 80.707 1.00 85.12 216 SER A O 1
ATOM 1730 N N . VAL A 1 217 ? -60.749 19.788 80.698 1.00 84.94 217 VAL A N 1
ATOM 1731 C CA . VAL A 1 217 ? -61.466 19.324 79.494 1.00 84.94 217 VAL A CA 1
ATOM 1732 C C . VAL A 1 217 ? -62.990 19.509 79.623 1.00 84.94 217 VAL A C 1
ATOM 1734 O O . VAL A 1 217 ? -63.639 19.891 78.655 1.00 84.94 217 VAL A O 1
ATOM 1737 N N . ILE A 1 218 ? -63.557 19.344 80.825 1.00 89.69 218 ILE A N 1
ATOM 1738 C CA . ILE A 1 218 ? -64.990 19.571 81.090 1.00 89.69 218 ILE A CA 1
ATOM 1739 C C . ILE A 1 218 ? -65.373 21.039 80.844 1.00 89.69 218 ILE A C 1
ATOM 1741 O O . ILE A 1 218 ? -66.376 21.305 80.191 1.00 89.69 218 ILE A O 1
ATOM 1745 N N . THR A 1 219 ? -64.547 21.994 81.284 1.00 88.25 219 THR A N 1
ATOM 1746 C CA . THR A 1 219 ? -64.805 23.428 81.046 1.00 88.25 219 THR A CA 1
ATOM 1747 C C . THR A 1 219 ? -64.698 23.808 79.565 1.00 88.25 219 THR A C 1
ATOM 1749 O O . THR A 1 219 ? -65.369 24.735 79.123 1.00 88.25 219 THR A O 1
ATOM 1752 N N . VAL A 1 220 ? -63.912 23.071 78.765 1.00 86.75 220 VAL A N 1
ATOM 1753 C CA . VAL A 1 220 ? -63.885 23.255 77.303 1.00 86.75 220 VAL A CA 1
ATOM 1754 C C . VAL A 1 220 ? -65.206 22.795 76.687 1.00 86.75 220 VAL A C 1
ATOM 1756 O O . VAL A 1 220 ? -65.772 23.527 75.879 1.00 86.75 220 VAL A O 1
ATOM 1759 N N . PHE A 1 221 ? -65.735 21.637 77.100 1.00 91.31 221 PHE A N 1
ATOM 1760 C CA . PHE A 1 221 ? -67.057 21.175 76.662 1.00 91.31 221 PHE A CA 1
ATOM 1761 C C . PHE A 1 221 ? -68.174 22.146 77.061 1.00 91.31 221 PHE A C 1
ATOM 1763 O O . PHE A 1 221 ? -68.993 22.482 76.215 1.00 91.31 221 PHE A O 1
ATOM 1770 N N . GLU A 1 222 ? -68.165 22.677 78.285 1.00 90.38 222 GLU A N 1
ATOM 1771 C CA . GLU A 1 222 ? -69.148 23.673 78.738 1.00 90.38 222 GLU A CA 1
ATOM 1772 C C . GLU A 1 222 ? -69.116 24.957 77.887 1.00 90.38 222 GLU A C 1
ATOM 1774 O O . GLU A 1 222 ? -70.162 25.465 77.477 1.00 90.38 222 GLU A O 1
ATOM 1779 N N . VAL A 1 223 ? -67.921 25.455 77.543 1.00 89.69 223 VAL A N 1
ATOM 1780 C CA . VAL A 1 223 ? -67.771 26.592 76.621 1.00 89.69 223 VAL A CA 1
ATOM 1781 C C . VAL A 1 223 ? -68.246 26.231 75.210 1.00 89.69 223 VAL A C 1
ATOM 1783 O O . VAL A 1 223 ? -68.913 27.048 74.576 1.00 89.69 223 VAL A O 1
ATOM 1786 N N . MET A 1 224 ? -67.954 25.026 74.711 1.00 90.12 224 MET A N 1
ATOM 1787 C CA . MET A 1 224 ? -68.437 24.576 73.401 1.00 90.12 224 MET A CA 1
ATOM 1788 C C . MET A 1 224 ?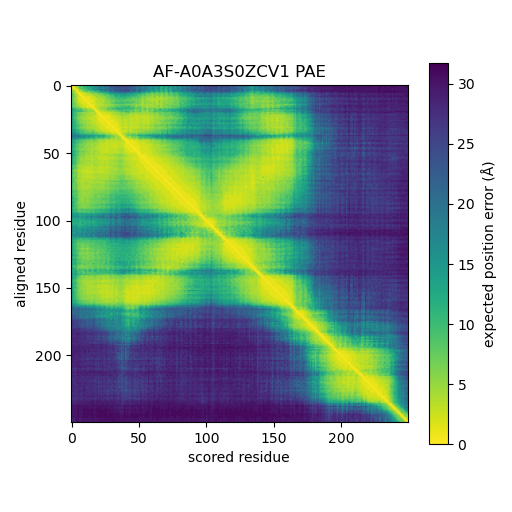 -69.963 24.453 73.360 1.00 90.12 224 MET A C 1
ATOM 1790 O O . MET A 1 224 ? -70.565 24.947 72.410 1.00 90.12 224 MET A O 1
ATOM 1794 N N . ASP A 1 225 ? -70.595 23.884 74.385 1.00 91.12 225 ASP A N 1
ATOM 1795 C CA . ASP A 1 225 ? -72.053 23.777 74.487 1.00 91.12 225 ASP A CA 1
ATOM 1796 C C . ASP A 1 225 ? -72.707 25.159 74.599 1.00 91.12 225 ASP A C 1
ATOM 1798 O O . ASP A 1 225 ? -73.686 25.430 73.905 1.00 91.12 225 ASP A O 1
ATOM 1802 N N . LEU A 1 226 ? -72.137 26.083 75.383 1.00 91.62 226 LEU A N 1
ATOM 1803 C CA . LEU A 1 226 ? -72.607 27.471 75.464 1.00 91.62 226 LEU A CA 1
ATOM 1804 C C . LEU A 1 226 ? -72.507 28.190 74.107 1.00 91.62 226 LEU A C 1
ATOM 1806 O O . LEU A 1 226 ? -73.426 28.912 73.705 1.00 91.62 226 LEU A O 1
ATOM 1810 N N . VAL A 1 227 ? -71.405 27.988 73.383 1.00 91.62 227 VAL A N 1
ATOM 1811 C CA . VAL A 1 227 ? -71.189 28.531 72.036 1.00 91.62 227 VAL A CA 1
ATOM 1812 C C . VAL A 1 227 ? -72.192 27.926 71.052 1.00 91.62 227 VAL A C 1
ATOM 1814 O O . VAL A 1 227 ? -72.911 28.671 70.390 1.00 91.62 227 VAL A O 1
ATOM 1817 N N . VAL A 1 228 ? -72.320 26.599 70.986 1.00 91.19 228 VAL A N 1
ATOM 1818 C CA . VAL A 1 228 ? -73.280 25.915 70.105 1.00 91.19 228 VAL A CA 1
ATOM 1819 C C . VAL A 1 228 ? -74.707 26.353 70.421 1.00 91.19 228 VAL A C 1
ATOM 1821 O O . VAL A 1 228 ? -75.428 26.744 69.507 1.00 91.19 228 VAL A O 1
ATOM 1824 N N . PHE A 1 229 ? -75.104 26.382 71.694 1.00 90.44 229 PHE A N 1
ATOM 1825 C CA . PHE A 1 229 ? -76.430 26.825 72.121 1.00 90.44 229 PHE A CA 1
ATOM 1826 C C . PHE A 1 229 ? -76.704 28.282 71.731 1.00 90.44 229 PHE A C 1
ATOM 1828 O O . PHE A 1 229 ? -77.776 28.580 71.207 1.00 90.44 229 PHE A O 1
ATOM 1835 N N . THR A 1 230 ? -75.745 29.197 71.910 1.00 86.56 230 THR A N 1
ATOM 1836 C CA . THR A 1 230 ? -75.932 30.607 71.521 1.00 86.56 230 THR A CA 1
ATOM 1837 C C . THR A 1 230 ? -75.931 30.824 70.006 1.00 86.56 230 THR A C 1
ATOM 1839 O O . THR A 1 230 ? -76.719 31.641 69.526 1.00 86.56 230 THR A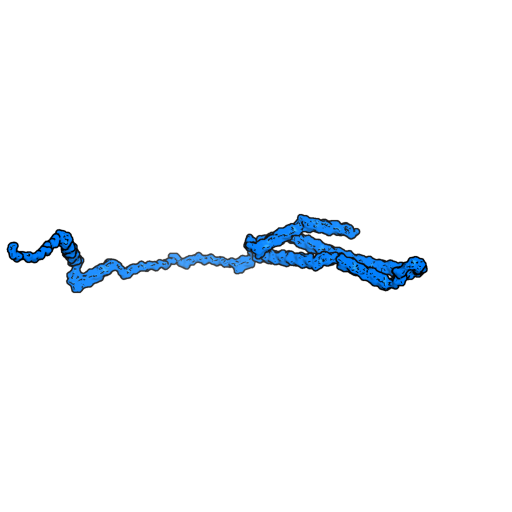 O 1
ATOM 1842 N N . TYR A 1 231 ? -75.135 30.082 69.228 1.00 88.56 231 TYR A N 1
ATOM 1843 C CA . TYR A 1 231 ? -75.220 30.097 67.761 1.00 88.56 231 TYR A CA 1
ATOM 1844 C C . TYR A 1 231 ? -76.547 29.507 67.262 1.00 88.56 231 TYR A C 1
ATOM 1846 O O . TYR A 1 231 ? -77.198 30.114 66.411 1.00 88.56 231 TYR A O 1
ATOM 1854 N N . LEU A 1 232 ? -76.993 28.380 67.826 1.00 85.88 232 LEU A N 1
ATOM 1855 C CA . LEU A 1 232 ? -78.259 27.733 67.475 1.00 85.88 232 LEU A CA 1
ATOM 1856 C C . LEU A 1 232 ? -79.460 28.617 67.850 1.00 85.88 232 LEU A C 1
ATOM 1858 O O . LEU A 1 232 ? -80.369 28.795 67.044 1.00 85.88 232 LEU A O 1
ATOM 1862 N N . ALA A 1 233 ? -79.439 29.250 69.027 1.00 83.50 233 ALA A N 1
ATOM 1863 C CA . ALA A 1 233 ? -80.462 30.203 69.453 1.00 83.50 233 ALA A CA 1
ATOM 1864 C C . ALA A 1 233 ? -80.493 31.455 68.560 1.00 83.50 233 ALA A C 1
ATOM 1866 O O . ALA A 1 233 ? -81.573 31.915 68.199 1.00 83.50 233 ALA A O 1
ATOM 1867 N N . ARG A 1 234 ? -79.335 31.978 68.130 1.00 81.06 234 ARG A N 1
ATOM 1868 C CA . ARG A 1 234 ? -79.264 33.079 67.147 1.00 81.06 234 ARG A CA 1
ATOM 1869 C C . ARG A 1 234 ? -79.742 32.684 65.746 1.00 81.06 234 ARG A C 1
ATOM 1871 O O . ARG A 1 234 ? -80.102 33.574 64.980 1.00 81.06 234 ARG A O 1
ATOM 1878 N N . LEU A 1 235 ? -79.739 31.393 65.413 1.00 82.00 235 LEU A N 1
ATOM 1879 C CA . LEU A 1 235 ? -80.243 30.862 64.144 1.00 82.00 235 LEU A CA 1
ATOM 1880 C C . LEU A 1 235 ? -81.751 30.540 64.190 1.00 82.00 235 LEU A C 1
ATOM 1882 O O . LEU A 1 235 ? -82.424 30.665 63.171 1.00 82.00 235 LEU A O 1
ATOM 1886 N N . LEU A 1 236 ? -82.279 30.142 65.355 1.00 76.00 236 LEU A N 1
ATOM 1887 C CA . LEU A 1 236 ? -83.672 29.704 65.535 1.00 76.00 236 LEU A CA 1
ATOM 1888 C C . LEU A 1 236 ? -84.623 30.780 66.088 1.00 76.00 236 LEU A C 1
ATOM 1890 O O . LEU A 1 236 ? -85.831 30.670 65.879 1.00 76.00 236 LEU A O 1
ATOM 1894 N N . LEU A 1 237 ? -84.131 31.811 66.786 1.00 76.38 237 LEU A N 1
ATOM 1895 C CA . LEU A 1 237 ? -84.983 32.890 67.299 1.00 76.38 237 LEU A CA 1
ATOM 1896 C C . LEU A 1 237 ? -85.246 33.951 66.2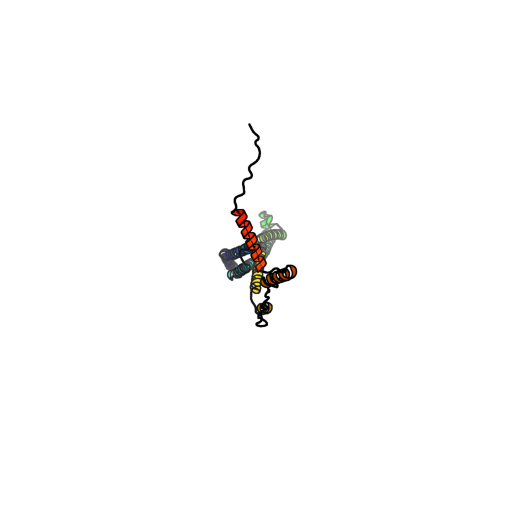10 1.00 76.38 237 LEU A C 1
ATOM 1898 O O . LEU A 1 237 ? -84.296 34.560 65.710 1.00 76.38 237 LEU A O 1
ATOM 1902 N N . PRO A 1 238 ? -86.514 34.235 65.849 1.00 64.56 238 PRO A N 1
ATOM 1903 C CA . PRO A 1 238 ? -86.829 35.282 64.884 1.00 64.56 238 PRO A CA 1
ATOM 1904 C C . PRO A 1 238 ? -86.482 36.663 65.454 1.00 64.56 238 PRO A C 1
ATOM 1906 O O . PRO A 1 238 ? -86.784 36.965 66.610 1.00 64.56 238 PRO A O 1
ATOM 1909 N N . LYS A 1 239 ? -85.879 37.530 64.628 1.00 54.16 239 LYS A N 1
ATOM 1910 C CA . LYS A 1 239 ? -85.599 38.922 65.011 1.00 54.16 239 LYS A CA 1
ATOM 1911 C C . LYS A 1 239 ? -86.906 39.622 65.427 1.00 54.16 239 LYS A C 1
ATOM 1913 O O . LYS A 1 239 ? -87.841 39.627 64.620 1.00 54.16 239 LYS A O 1
ATOM 1918 N N . PRO A 1 240 ? -86.987 40.250 66.616 1.00 55.94 240 PRO A N 1
ATOM 1919 C CA . PRO A 1 240 ? -88.109 41.124 66.935 1.00 55.94 240 PRO A CA 1
ATOM 1920 C C . PRO A 1 240 ? -88.138 42.290 65.937 1.00 55.94 240 PRO A C 1
ATOM 1922 O O . PRO A 1 240 ? -87.091 42.831 65.576 1.00 55.94 240 PRO A O 1
ATOM 1925 N N . LYS A 1 241 ? -89.335 42.641 65.458 1.00 48.34 241 LYS A N 1
ATOM 1926 C CA . LYS A 1 241 ? -89.519 43.710 64.471 1.00 48.34 241 LYS A CA 1
ATOM 1927 C C . LYS A 1 241 ? -89.167 45.072 65.069 1.00 48.34 241 LYS A C 1
ATOM 1929 O O . LYS A 1 241 ? -89.745 45.472 66.075 1.00 48.34 241 LYS A O 1
ATOM 1934 N N . GLU A 1 242 ? -88.281 45.793 64.394 1.00 58.22 242 GLU A N 1
ATOM 1935 C CA . GLU A 1 242 ? -88.165 47.244 64.512 1.00 58.22 242 GLU A CA 1
ATOM 1936 C C . GLU A 1 242 ? -89.131 47.865 63.494 1.00 58.22 242 GLU A C 1
ATOM 1938 O O . GLU A 1 242 ? -88.861 47.817 62.297 1.00 58.22 242 GLU A O 1
ATOM 1943 N N . ASP A 1 243 ? -90.246 48.433 63.958 1.00 55.91 243 ASP A N 1
ATOM 1944 C CA . ASP A 1 243 ? -91.135 49.267 63.141 1.00 55.91 243 ASP A CA 1
ATOM 1945 C C . ASP A 1 243 ? -91.241 50.664 63.773 1.00 55.91 243 ASP A C 1
ATOM 1947 O O . ASP A 1 243 ? -91.345 50.821 64.993 1.00 55.91 243 ASP A O 1
ATOM 1951 N N . ARG A 1 244 ? -91.124 51.699 62.934 1.00 49.34 244 ARG A N 1
ATOM 1952 C CA . ARG A 1 244 ? -90.835 53.078 63.356 1.00 49.34 244 ARG A CA 1
ATOM 1953 C C . ARG A 1 244 ? -92.090 53.936 63.529 1.00 49.34 244 ARG A C 1
ATOM 1955 O O . ARG A 1 244 ? -92.898 54.029 62.619 1.00 49.34 244 ARG A O 1
ATOM 1962 N N . ALA A 1 245 ? -92.099 54.669 64.640 1.00 50.72 245 ALA A N 1
ATOM 1963 C CA . ALA A 1 245 ? -92.442 56.091 64.773 1.00 50.72 245 ALA A CA 1
ATOM 1964 C C . ALA A 1 245 ? -93.776 56.669 64.221 1.00 50.72 245 ALA A C 1
ATOM 1966 O O . ALA A 1 245 ? -94.010 56.749 63.021 1.00 50.72 245 ALA A O 1
ATOM 1967 N N . THR A 1 246 ? -94.464 57.366 65.142 1.00 53.62 246 THR A N 1
ATOM 1968 C CA . THR A 1 246 ? -95.290 58.591 64.967 1.00 53.62 246 THR A CA 1
ATOM 1969 C C . THR A 1 246 ? -96.630 58.557 64.221 1.00 53.62 246 THR A C 1
ATOM 1971 O O . THR A 1 246 ? -96.666 58.447 63.004 1.00 53.62 246 THR A O 1
ATOM 1974 N N . GLN A 1 247 ? -97.688 58.870 64.985 1.00 46.56 247 GLN A N 1
ATOM 1975 C CA . GLN A 1 247 ? -98.824 59.795 64.749 1.00 46.56 247 GLN A CA 1
ATOM 1976 C C . GLN A 1 247 ? -99.521 59.971 66.131 1.00 46.56 247 GLN A C 1
ATOM 1978 O O . GLN A 1 247 ? -99.489 59.021 66.913 1.00 46.56 247 GLN A O 1
ATOM 1983 N N . VAL A 1 248 ? -100.069 61.111 66.581 1.00 52.31 248 VAL A N 1
ATOM 1984 C CA . VAL A 1 248 ? -100.206 62.473 66.012 1.00 52.31 248 VAL A CA 1
ATOM 1985 C C . VAL A 1 248 ? -101.007 62.497 64.707 1.00 52.31 248 VAL A C 1
ATOM 1987 O O . VAL A 1 248 ? -100.434 62.623 63.632 1.00 52.31 248 VAL A O 1
ATOM 1990 N N . ASP A 1 249 ? -102.279 62.109 64.744 1.00 51.81 249 ASP A N 1
ATOM 1991 C CA . ASP A 1 249 ? -103.440 62.925 65.174 1.00 51.81 249 ASP A CA 1
ATOM 1992 C C . ASP A 1 249 ? -103.879 63.942 64.106 1.00 51.81 249 ASP A C 1
ATOM 1994 O O . ASP A 1 249 ? -103.374 65.065 64.063 1.00 51.81 249 ASP A O 1
ATOM 1998 N N . ILE A 1 250 ? -104.829 63.512 63.263 1.00 42.94 250 ILE A N 1
ATOM 1999 C CA . ILE A 1 250 ? -106.132 64.131 62.914 1.00 42.94 250 ILE A CA 1
ATOM 2000 C C . ILE A 1 250 ? -106.913 63.108 62.072 1.00 42.94 250 ILE A C 1
ATOM 2002 O O . ILE A 1 250 ? -106.306 62.543 61.135 1.00 42.94 250 ILE A O 1
#

Radius of gyration: 58.1 Å; Cα contacts (8 Å, |Δi|>4): 107; chains: 1; bounding box: 144×82×147 Å

Solvent-accessible surface area (backbone atoms only — not comparable to full-atom values): 14834 Å² total; per-residue (Å²): 113,70,67,75,52,51,56,54,55,53,49,51,49,48,49,42,75,74,45,40,57,58,52,51,52,53,45,52,52,49,48,49,40,36,78,76,62,65,84,51,52,72,64,61,44,31,58,56,53,69,29,70,68,45,52,51,36,53,50,52,54,50,48,51,57,48,51,47,29,59,50,21,48,53,56,53,54,52,49,49,53,49,51,52,51,50,38,52,54,51,35,53,66,52,68,37,71,81,50,52,63,53,35,62,74,68,67,40,66,84,65,71,53,54,56,69,58,55,38,48,56,49,52,51,52,50,46,55,55,47,68,75,64,43,44,66,43,79,59,73,59,48,62,56,52,52,52,46,57,53,45,56,50,48,52,52,33,49,53,51,56,57,73,68,54,86,39,76,66,54,52,68,76,68,67,79,90,84,85,89,74,79,94,57,103,71,81,91,80,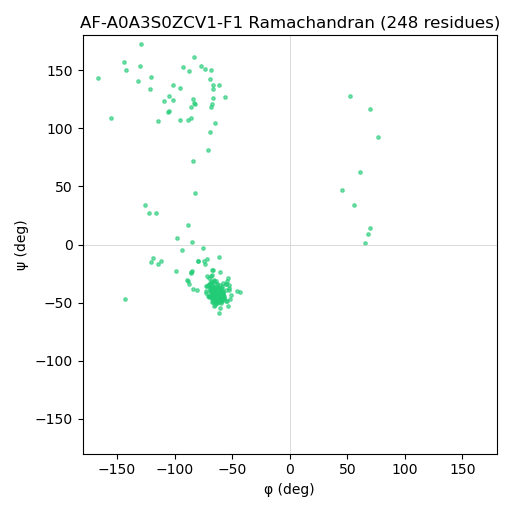91,78,89,74,83,93,72,52,72,68,55,55,51,50,55,52,49,52,50,42,33,71,78,71,70,46,51,75,66,55,52,50,53,51,48,51,54,49,50,50,52,54,50,48,66,72,70,54,78,81,79,84,88,80,82,82,91,74,88,86,133

Foldseek 3Di:
DVVVVVVVLVVLVVVLVPPLVVLVVVLVVVVCCVVPVVPDDLLVSLVSCPDPSNVVSLVSLVVSLVVLLVVLVVVLVVLVVVLVVVLVVLQCQLPPPVCVVVCVVVVVVVSPDHSVVVSVVSCVVSCVVCVVVRSNCPPPCVSVVVSVVSVVVNVVSVVVVVVPDPDPVVCVVPDDDDDDDDPDPDDDDDDDDDPADPVNVVVVVQVVCCVPPVDHPVVVVVVVCVVVVVVVCVVPDDDDDDDDDDDDDD

Sequence (250 aa):
MISLQADSLMAELGHIKSGTLGAIAQALSLARRFLFQGTLSKRQVAAEFLRDDIVKTQGTLKNFFNEVRTRGHAVYDDWIQVEEAAIAIWTMAIEEENLQTYYAAMNMTHMQATPESKARDIREWCRQSRDQHDLRRVVNNVDAQFTGALSDMLDEMTSFKETEKIDARFMRENILHLNVFYKELSYEQITQQEAYDLFALLCDIGGSMGLFVGASVITVFEVMDLVVFTYLARLLLPKPKEDRATQVDI